Protein AF-A0A5B0NC67-F1 (afdb_monomer_lite)

Radius of gyration: 27.04 Å; chains: 1; bounding box: 73×39×76 Å

Sequence (331 aa):
MKSLAESMLELERTLHNLNEFMGTLSSFYEKYSNVSLWSTDYIGDHHLQDLKFFKYSLIHPEVRDLVQSELGGLFADCRTLIGLYKQSDYHHEYLFRQAVLASTAACNRSIDHIIKLARQSDFAILRDIWQAETDLMDDSLQALTSVTHRMPHSEPERPPPSVDDAGDRILIDLNQERILRLARSAIPLVKLTRLFLNKLSKMTKDGSAFKLNPELDSRTLDFLSKCPGLIATHVYEVAMSISALHKNNQRIDGSLMSASSLDTLSNELKFILLLLPSRLIPITPHSDHSTSPSHFSLWSCDLKALWSKAVSSFLEASSQAELGELFRNWE

Organism: NCBI:txid56615

Secondary structure (DSSP, 8-state):
-HHHHHHHHHHHHHHHHHHHHHHHHHHHHHHHTTS-TT-S--TTGGGGGGG-HHHHHHHHHHHHHIIIIIHHHHHHHHHHHHHHHHHT-HHHHHHHHHHHHHHHHHHHHHHHHHHHHHHS-HHHHHHHHHHHHHHHHHHHHHHHHHHHH--S--S--PPPPPHHHHHHHHHHHHHHHHHHHHHHHHHHHHHHHHHHHHHHHHHTSTT-SEEE-TT--HHHHHHHHHHHHHHHHHHHHHHHHHHHHHHHT----TTS--HHHHHHHHHHHHHHHHHGGGGEEES-S-STTTSSTHHHHHHHHHHHHHHHHHHHHHHHHHHHHHHHHHTTTT-

Foldseek 3Di:
DVVVVVVVVLVVVLVVLVVVLVVVVVVVCVLAVPPPPPDPPLDQCLVSFLNAVLLVVVLVVLVVCLVPPLVVQLVVLVVVLVVCVVVVPVVVNVVSVVSNVVSSVVSVVSSVVSVCSSPDGLLVLLLVLLVVLLVLLVVLLVLLVVLQPPDPDDDPDDPDDDPVVVVVVVVLVVQSVLLNLLSVLLNLLSVLLSVVSVVSSQQSDPPDQKHFASSDGSVVSVLSNVLSSLSSVLSSQLSVVSSVCSVVSNADDLVSDDPVRLVVNLVSLLVCLVVRLVGMDGPDPDDPDDPDSVVSNVVSVVSSVSSVVSSVSSVVSSVVSVVVVVVVVVD

pLDDT: mean 76.85, std 15.01, range [34.06, 97.69]

Structure (mmCIF, N/CA/C/O backbone):
data_AF-A0A5B0NC67-F1
#
_entry.id   AF-A0A5B0NC67-F1
#
loop_
_atom_site.group_PDB
_atom_site.id
_atom_site.type_symbol
_atom_site.label_atom_id
_atom_site.label_alt_id
_atom_site.label_comp_id
_atom_site.label_asym_id
_atom_site.label_entity_id
_atom_site.label_seq_id
_atom_site.pdbx_PDB_ins_code
_atom_site.Cartn_x
_atom_site.Cartn_y
_atom_site.Cartn_z
_atom_site.occupancy
_atom_site.B_iso_or_equiv
_atom_site.auth_seq_id
_atom_site.auth_comp_id
_atom_site.auth_asym_id
_atom_site.auth_atom_id
_atom_site.pdbx_PDB_model_num
ATOM 1 N N . MET A 1 1 ? -46.447 -9.376 -2.102 1.00 40.12 1 MET A N 1
ATOM 2 C CA . MET A 1 1 ? -46.474 -9.345 -0.618 1.00 40.12 1 MET A CA 1
ATOM 3 C C . MET A 1 1 ? -45.219 -9.935 0.023 1.00 40.12 1 MET A C 1
ATOM 5 O O . MET A 1 1 ? -44.588 -9.209 0.770 1.00 40.12 1 MET A O 1
ATOM 9 N N . LYS A 1 2 ? -44.792 -11.169 -0.297 1.00 44.09 2 LYS A N 1
ATOM 10 C CA . LYS A 1 2 ? -43.532 -11.750 0.229 1.00 44.09 2 LYS A CA 1
ATOM 11 C C . LYS A 1 2 ? -42.283 -10.891 -0.078 1.00 44.09 2 LYS A C 1
ATOM 13 O O . LYS A 1 2 ? -41.487 -10.634 0.808 1.00 44.09 2 LYS A O 1
ATOM 18 N N . SER A 1 3 ? -42.217 -10.348 -1.299 1.00 46.94 3 SER A N 1
ATOM 19 C CA . SER A 1 3 ? -41.166 -9.421 -1.769 1.00 46.94 3 SER A CA 1
ATOM 20 C C . SER A 1 3 ? -41.078 -8.113 -0.964 1.00 46.94 3 SER A C 1
ATOM 22 O O . SER A 1 3 ? -39.992 -7.675 -0.611 1.00 46.94 3 SER A O 1
ATOM 24 N N . LEU A 1 4 ? -42.226 -7.520 -0.611 1.00 48.66 4 LEU A N 1
ATOM 25 C CA . LEU A 1 4 ? -42.298 -6.271 0.159 1.00 48.66 4 LEU A CA 1
ATOM 26 C C . LEU A 1 4 ? -41.832 -6.482 1.607 1.00 48.66 4 LEU A C 1
ATOM 28 O O . LEU A 1 4 ? -41.132 -5.643 2.161 1.00 48.66 4 LEU A O 1
ATOM 32 N N . ALA A 1 5 ? -42.197 -7.620 2.204 1.00 56.81 5 ALA A N 1
ATOM 33 C CA . ALA A 1 5 ? -41.792 -7.973 3.560 1.00 56.81 5 ALA A CA 1
ATOM 34 C C . ALA A 1 5 ? -40.271 -8.177 3.675 1.00 56.81 5 ALA A C 1
ATOM 36 O O . ALA A 1 5 ? -39.678 -7.736 4.652 1.00 56.81 5 ALA A O 1
ATOM 37 N N . GLU A 1 6 ? -39.631 -8.774 2.665 1.00 59.03 6 GLU A N 1
ATOM 38 C CA . GLU A 1 6 ? -38.166 -8.896 2.600 1.00 59.03 6 GLU A CA 1
ATOM 39 C C . GLU A 1 6 ? -37.485 -7.528 2.482 1.00 59.03 6 GLU A C 1
ATOM 41 O O . GLU A 1 6 ? -36.529 -7.259 3.201 1.00 59.03 6 GLU A O 1
ATOM 46 N N . SER A 1 7 ? -37.996 -6.636 1.626 1.00 51.78 7 SER A N 1
ATOM 47 C CA . SER A 1 7 ? -37.458 -5.276 1.495 1.00 51.78 7 SER A CA 1
ATOM 48 C C . SER A 1 7 ? -37.635 -4.440 2.766 1.00 51.78 7 SER A C 1
ATOM 50 O O . SER A 1 7 ? -36.757 -3.650 3.100 1.00 51.78 7 SER A O 1
ATOM 52 N N . MET A 1 8 ? -38.742 -4.616 3.493 1.00 58.72 8 MET A N 1
ATOM 53 C CA . MET A 1 8 ? -38.971 -3.940 4.775 1.00 58.72 8 MET A CA 1
ATOM 54 C C . MET A 1 8 ? -38.082 -4.491 5.894 1.00 58.72 8 MET A C 1
ATOM 56 O O . MET A 1 8 ? -37.539 -3.699 6.657 1.00 58.72 8 MET A O 1
ATOM 60 N N . LEU A 1 9 ? -37.886 -5.812 5.960 1.00 69.12 9 LEU A N 1
ATOM 61 C CA . LEU A 1 9 ? -36.947 -6.441 6.896 1.00 69.12 9 LEU A CA 1
ATOM 62 C C . LEU A 1 9 ? -35.506 -5.991 6.640 1.00 69.12 9 LEU A C 1
ATOM 64 O O . LEU A 1 9 ? -34.758 -5.751 7.583 1.00 69.12 9 LEU A O 1
ATOM 68 N N . GLU A 1 10 ? -35.120 -5.841 5.373 1.00 61.59 10 GLU A N 1
ATOM 69 C CA . GLU A 1 10 ? -33.781 -5.368 5.020 1.00 61.59 10 GLU A CA 1
ATOM 70 C C . GLU A 1 10 ? -33.595 -3.886 5.367 1.00 61.59 10 GLU A C 1
ATOM 72 O O . GLU A 1 10 ? -32.552 -3.497 5.893 1.00 61.59 10 GLU A O 1
ATOM 77 N N . LEU A 1 11 ? -34.624 -3.060 5.148 1.00 59.88 11 LEU A N 1
ATOM 78 C CA . LEU A 1 11 ? -34.620 -1.661 5.575 1.00 59.88 11 LEU A CA 1
ATOM 79 C C . LEU A 1 11 ? -34.512 -1.552 7.103 1.00 59.88 11 LEU A C 1
ATOM 81 O O . LEU A 1 11 ? -33.727 -0.756 7.608 1.00 59.88 11 LEU A O 1
ATOM 85 N N . GLU A 1 12 ? -35.257 -2.375 7.841 1.00 68.12 12 GLU A N 1
ATOM 86 C CA . GLU A 1 12 ? -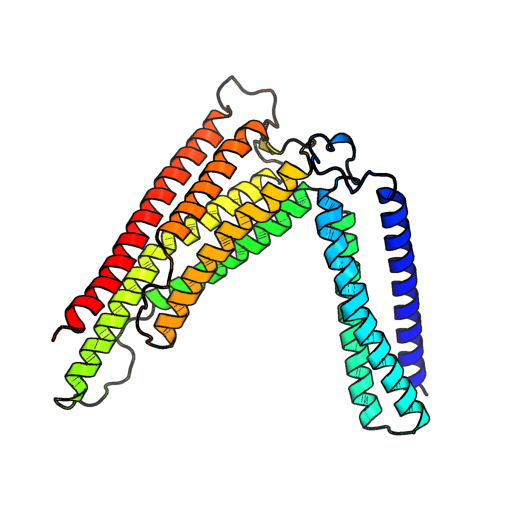35.218 -2.430 9.304 1.00 68.12 12 GLU A CA 1
ATOM 87 C C . GLU A 1 12 ? -33.842 -2.868 9.820 1.00 68.12 12 GLU A C 1
ATOM 89 O O . GLU A 1 12 ? -33.274 -2.219 10.699 1.00 68.12 12 GLU A O 1
ATOM 94 N N . ARG A 1 13 ? -33.252 -3.903 9.214 1.00 66.75 13 ARG A N 1
ATOM 95 C CA . ARG A 1 13 ? -31.887 -4.351 9.516 1.00 66.75 13 ARG A CA 1
ATOM 96 C C . ARG A 1 13 ? -30.855 -3.260 9.227 1.00 66.75 13 ARG A C 1
ATOM 98 O O . ARG A 1 13 ? -29.951 -3.038 10.027 1.00 66.75 13 ARG A O 1
ATOM 105 N N . THR A 1 14 ? -31.011 -2.549 8.116 1.00 58.09 14 THR A N 1
ATOM 106 C CA . THR A 1 14 ? -30.115 -1.452 7.734 1.00 58.09 14 THR A CA 1
ATOM 107 C C . THR A 1 14 ? -30.221 -0.280 8.713 1.00 58.09 14 THR A C 1
ATOM 109 O O . THR A 1 14 ? -29.203 0.260 9.139 1.00 58.09 14 THR A O 1
ATOM 112 N N . LEU A 1 15 ? -31.438 0.072 9.141 1.00 61.34 15 LEU A N 1
ATOM 113 C CA . LEU A 1 15 ? -31.678 1.084 10.176 1.00 61.34 15 LEU A CA 1
ATOM 114 C C . LEU A 1 15 ? -31.117 0.662 11.542 1.00 61.34 15 LEU A C 1
ATOM 116 O O . LEU A 1 15 ? -30.590 1.502 12.270 1.00 61.34 15 LEU A O 1
ATOM 120 N N . HIS A 1 16 ? -31.188 -0.626 11.880 1.00 70.19 16 HIS A N 1
ATOM 121 C CA . HIS A 1 16 ? -30.594 -1.162 13.102 1.00 70.19 16 HIS A CA 1
ATOM 122 C C . HIS A 1 16 ? -29.062 -1.047 13.091 1.00 70.19 16 HIS A C 1
ATOM 124 O O . HIS A 1 16 ? -28.489 -0.504 14.035 1.00 70.19 16 HIS A O 1
ATOM 130 N N . ASN A 1 17 ? -28.414 -1.460 11.997 1.00 64.12 17 ASN A N 1
ATOM 131 C CA . ASN A 1 17 ? -26.963 -1.337 11.819 1.00 64.12 17 ASN A CA 1
ATOM 132 C C . ASN A 1 17 ? -26.513 0.129 11.842 1.00 64.12 17 ASN A C 1
ATOM 134 O O . ASN A 1 17 ? -25.508 0.467 12.463 1.00 64.12 17 ASN A O 1
ATOM 138 N N . LEU A 1 18 ? -27.287 1.016 11.211 1.00 58.00 18 LEU A N 1
ATOM 139 C CA . LEU A 1 18 ? -27.083 2.461 11.267 1.00 58.00 18 LEU A CA 1
ATOM 140 C C . LEU A 1 18 ? -27.136 2.996 12.697 1.00 58.00 18 LEU A C 1
ATOM 142 O O . LEU A 1 18 ? -26.311 3.822 13.073 1.00 58.00 18 LEU A O 1
ATOM 146 N N . ASN A 1 19 ? -28.084 2.525 13.503 1.00 65.19 19 ASN A N 1
ATOM 147 C CA . ASN A 1 19 ? -28.212 2.937 14.895 1.00 65.19 19 ASN A CA 1
ATOM 148 C C . ASN A 1 19 ? -27.051 2.416 15.763 1.00 65.19 19 ASN A C 1
ATOM 150 O O . ASN A 1 19 ? -26.526 3.160 16.588 1.00 65.19 19 ASN A O 1
ATOM 154 N N . GLU A 1 20 ? -26.608 1.173 15.555 1.00 68.25 20 GLU A N 1
ATOM 155 C CA . GLU A 1 20 ? -25.422 0.616 16.224 1.00 68.25 20 GLU A CA 1
ATOM 156 C C . GLU 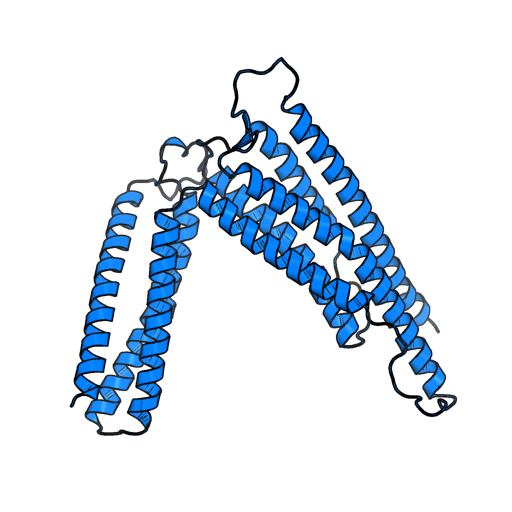A 1 20 ? -24.140 1.368 15.826 1.00 68.25 20 GLU A C 1
ATOM 158 O O . GLU A 1 20 ? -23.309 1.707 16.676 1.00 68.25 20 GLU A O 1
ATOM 163 N N . PHE A 1 21 ? -24.008 1.712 14.544 1.00 65.94 21 PHE A N 1
ATOM 164 C CA . PHE A 1 21 ? -22.917 2.537 14.037 1.00 65.94 21 PHE A CA 1
ATOM 165 C C . PHE A 1 21 ? -22.951 3.954 14.616 1.00 65.94 21 PHE A C 1
ATOM 167 O O . PHE A 1 21 ? -21.924 4.434 15.086 1.00 65.94 21 PHE A O 1
ATOM 174 N N . MET A 1 22 ? -24.115 4.608 14.660 1.00 62.47 22 MET A N 1
ATOM 175 C CA . MET A 1 22 ? -24.276 5.916 15.305 1.00 62.47 22 MET A CA 1
ATOM 176 C C . MET A 1 22 ? -23.921 5.850 16.792 1.00 62.47 22 MET A C 1
ATOM 178 O O . MET A 1 22 ? -23.260 6.753 17.291 1.00 62.47 22 MET A O 1
ATOM 182 N N . GLY A 1 23 ? -24.262 4.759 17.484 1.00 66.75 23 GLY A N 1
ATOM 183 C CA . GLY A 1 23 ? -23.799 4.503 18.850 1.00 66.75 23 GLY A CA 1
ATOM 184 C C . GLY A 1 23 ? -22.277 4.357 18.938 1.00 66.75 23 GLY A C 1
ATOM 185 O O . GLY A 1 23 ? -21.652 4.921 19.835 1.00 66.75 23 GLY A O 1
ATOM 186 N N . THR A 1 24 ? -21.660 3.673 17.973 1.00 64.88 24 THR A N 1
ATOM 187 C CA . THR A 1 24 ? -20.199 3.536 17.879 1.00 64.88 24 THR A CA 1
ATOM 188 C C . THR A 1 24 ? -19.533 4.887 17.619 1.00 64.88 24 THR A C 1
ATOM 190 O O . THR A 1 24 ? -18.581 5.232 18.317 1.00 64.88 24 THR A O 1
ATOM 193 N N . LEU A 1 25 ? -20.063 5.694 16.697 1.00 60.25 25 LEU A N 1
ATOM 194 C CA . LEU A 1 25 ? -19.603 7.056 16.437 1.00 60.25 25 LEU A CA 1
ATOM 195 C C . LEU A 1 25 ? -19.769 7.960 17.645 1.00 60.25 25 LEU A C 1
ATOM 197 O O . LEU A 1 25 ? -18.829 8.665 17.984 1.00 60.25 25 LEU A O 1
ATOM 201 N N . SER A 1 26 ? -20.921 7.940 18.309 1.00 63.06 26 SER A N 1
ATOM 202 C CA . SER A 1 26 ? -21.137 8.702 19.538 1.00 63.06 26 SER A CA 1
ATOM 203 C C . SER A 1 26 ? -20.146 8.281 20.614 1.00 63.06 26 SER A C 1
ATOM 205 O O . SER A 1 26 ? -19.487 9.144 21.179 1.00 63.06 26 SER A O 1
ATOM 207 N N . SER A 1 27 ? -19.942 6.976 20.821 1.00 64.12 27 SER A N 1
ATOM 208 C CA . SER A 1 27 ? -18.952 6.480 21.782 1.00 64.12 27 SER A CA 1
ATOM 209 C C . SER A 1 27 ? -17.529 6.904 21.418 1.00 64.12 27 SER A C 1
ATOM 211 O O . SER A 1 27 ? -16.744 7.240 22.297 1.00 64.12 27 SER A O 1
ATOM 213 N N . PHE A 1 28 ? -17.206 6.940 20.122 1.00 63.88 28 PHE A N 1
ATOM 214 C CA . PHE A 1 28 ? -15.940 7.437 19.610 1.00 63.88 28 PHE A CA 1
ATOM 215 C C . PHE A 1 28 ? -15.823 8.941 19.887 1.00 63.88 28 PHE A C 1
ATOM 217 O O . PHE A 1 28 ? -14.947 9.357 20.632 1.00 63.88 28 PHE A O 1
ATOM 224 N N . TYR A 1 29 ? -16.742 9.774 19.407 1.00 60.91 29 TYR A N 1
ATOM 225 C CA . TYR A 1 29 ? -16.705 11.214 19.659 1.00 60.91 29 TYR A CA 1
ATOM 226 C C . TYR A 1 29 ? -16.682 11.558 21.153 1.00 60.91 29 TYR A C 1
ATOM 228 O O . TYR A 1 29 ? -15.897 12.416 21.531 1.00 60.91 29 TYR A O 1
ATOM 236 N N . GLU A 1 30 ? -17.426 10.862 22.013 1.00 64.81 30 GLU A N 1
ATOM 237 C CA . GLU A 1 30 ? -17.367 11.041 23.473 1.00 64.81 30 GLU A CA 1
ATOM 238 C C . GLU A 1 30 ? -15.998 10.670 24.065 1.00 64.81 30 GLU A C 1
ATOM 240 O O . GLU A 1 30 ? -15.498 11.367 24.951 1.00 64.81 30 GLU A O 1
ATOM 245 N N . LYS A 1 31 ? -15.356 9.602 23.566 1.00 63.12 31 LYS A N 1
ATOM 246 C CA . LYS A 1 31 ? -13.999 9.212 23.990 1.00 63.12 31 LYS A CA 1
ATOM 247 C C . LYS A 1 31 ? -12.967 10.281 23.595 1.00 63.12 31 LYS A C 1
ATOM 249 O O . LYS A 1 31 ? -12.052 10.549 24.370 1.00 63.12 31 LYS A O 1
ATOM 254 N N . TYR A 1 32 ? -13.098 10.888 22.410 1.00 57.91 32 TYR A N 1
ATOM 255 C CA . TYR A 1 32 ? -12.063 11.746 21.808 1.00 57.91 32 TYR A CA 1
ATOM 256 C C . TYR A 1 32 ? -12.344 13.262 21.878 1.00 57.91 32 TYR A C 1
ATOM 258 O O . TYR A 1 32 ? -11.415 14.044 21.683 1.00 57.91 32 TYR A O 1
ATOM 266 N N . SER A 1 33 ? -13.558 13.719 22.209 1.00 56.25 33 SER A N 1
ATOM 267 C CA . SER A 1 33 ? -13.912 15.153 22.283 1.00 56.25 33 SER A CA 1
ATOM 268 C C . SER A 1 33 ? -13.193 15.918 23.399 1.00 56.25 33 SER A C 1
ATOM 270 O O . SER A 1 33 ? -13.113 17.143 23.348 1.00 56.25 33 SER A O 1
ATOM 272 N N . ASN A 1 34 ? -12.668 15.207 24.403 1.00 53.44 34 ASN A N 1
ATOM 273 C CA . ASN A 1 34 ? -11.929 15.782 25.533 1.00 53.44 34 ASN A CA 1
ATOM 274 C C . ASN A 1 34 ? -10.409 15.852 25.304 1.00 53.44 34 ASN A C 1
ATOM 276 O O . ASN A 1 34 ? -9.689 16.419 26.126 1.00 53.44 34 ASN A O 1
ATOM 280 N N . VAL A 1 35 ? -9.905 15.284 24.205 1.00 55.34 35 VAL A N 1
ATOM 281 C CA . VAL A 1 35 ? -8.497 15.399 23.814 1.00 55.34 35 VAL A CA 1
ATOM 282 C C . VAL A 1 35 ? -8.364 16.668 22.975 1.00 55.34 35 VAL A C 1
ATOM 284 O O . VAL A 1 35 ? -9.127 16.868 22.035 1.00 55.34 35 VAL A O 1
ATOM 287 N N . SER A 1 36 ? -7.425 17.556 23.316 1.00 54.25 36 SER A N 1
ATOM 288 C CA . SER A 1 36 ? -7.186 18.787 22.549 1.00 54.25 36 SER A CA 1
ATOM 289 C C . SER A 1 36 ? -6.709 18.449 21.129 1.00 54.25 36 SER A C 1
ATOM 291 O O . SER A 1 36 ? -5.514 18.332 20.866 1.00 54.25 36 SER A O 1
ATOM 293 N N . LEU A 1 37 ? -7.668 18.302 20.211 1.00 50.97 37 LEU A N 1
ATOM 294 C CA . LEU A 1 37 ? -7.509 17.994 18.781 1.00 50.97 37 LEU A CA 1
ATOM 295 C C . LEU A 1 37 ? -6.744 19.074 17.990 1.00 50.97 37 LEU A C 1
ATOM 297 O O . LEU A 1 37 ? -6.533 18.928 16.790 1.00 50.97 37 LEU A O 1
ATOM 301 N N . TRP A 1 38 ? -6.348 20.167 18.647 1.00 45.94 38 TRP A N 1
ATOM 302 C CA . TRP A 1 38 ? -5.745 21.350 18.031 1.00 45.94 38 TRP A CA 1
ATOM 303 C C . TRP A 1 38 ? -4.265 21.536 18.394 1.00 45.94 38 TRP A C 1
ATOM 305 O O . TRP A 1 38 ? -3.656 22.515 17.967 1.00 45.94 38 TRP A O 1
ATOM 315 N N . SER A 1 39 ? -3.669 20.628 19.178 1.00 49.28 39 SER A N 1
ATOM 316 C CA . SER A 1 39 ? -2.234 20.686 19.475 1.00 49.28 39 SER A CA 1
ATOM 317 C C . SER A 1 39 ? -1.433 20.087 18.322 1.00 49.28 39 SER A C 1
ATOM 319 O O . SER A 1 39 ? -1.488 18.891 18.067 1.00 49.28 39 SER A O 1
ATOM 321 N N . THR A 1 40 ? -0.661 20.912 17.624 1.00 44.41 40 THR A N 1
ATOM 322 C CA . THR A 1 40 ? 0.193 20.497 16.500 1.00 44.41 40 THR A CA 1
ATOM 323 C C . THR A 1 40 ? 1.438 19.705 16.927 1.00 44.41 40 THR A C 1
ATOM 325 O O . THR A 1 40 ? 2.104 19.100 16.084 1.00 44.41 40 THR A O 1
ATOM 328 N N . ASP A 1 41 ? 1.720 19.625 18.230 1.00 51.28 41 ASP A N 1
ATOM 329 C CA . ASP A 1 41 ? 2.746 18.754 18.803 1.00 51.28 41 ASP A CA 1
ATOM 330 C C . ASP A 1 41 ? 2.106 17.535 19.483 1.00 51.28 41 ASP A C 1
ATOM 332 O O . ASP A 1 41 ? 2.015 17.446 20.704 1.00 51.28 41 ASP A O 1
ATOM 336 N N . TYR A 1 42 ? 1.699 16.543 18.682 1.00 61.34 42 TYR A N 1
ATOM 337 C CA . TYR A 1 42 ? 1.299 15.201 19.149 1.00 61.34 42 TYR A CA 1
ATOM 338 C C . TYR A 1 42 ? 2.495 14.359 19.644 1.00 61.34 42 TYR A C 1
ATOM 340 O O . TYR A 1 42 ? 2.532 13.138 19.484 1.00 61.34 42 TYR A O 1
ATOM 348 N N . ILE A 1 43 ? 3.522 15.014 20.188 1.00 58.66 43 ILE A N 1
ATOM 349 C CA . ILE A 1 43 ? 4.664 14.358 20.819 1.00 58.66 43 ILE A CA 1
ATOM 350 C C . ILE A 1 43 ? 4.222 13.973 22.230 1.00 58.66 43 ILE A C 1
ATOM 352 O O . ILE A 1 43 ? 3.817 14.829 23.012 1.00 58.66 43 ILE A O 1
ATOM 356 N N . GLY A 1 44 ? 4.318 12.690 22.575 1.00 60.94 44 GLY A N 1
ATOM 357 C CA . GLY A 1 44 ? 4.064 12.241 23.947 1.00 60.94 44 GLY A CA 1
ATOM 358 C C . GLY A 1 44 ? 2.622 11.828 24.263 1.00 60.94 44 GLY A C 1
ATOM 359 O O . GLY A 1 44 ? 2.313 11.584 25.427 1.00 60.94 44 GLY A O 1
ATOM 360 N N . ASP A 1 45 ? 1.759 11.648 23.261 1.00 69.69 45 ASP A N 1
ATOM 361 C CA . ASP A 1 45 ? 0.403 11.106 23.451 1.00 69.69 45 ASP A CA 1
ATOM 362 C C . ASP A 1 45 ? 0.367 9.574 23.650 1.00 69.69 45 ASP A C 1
ATOM 364 O O . ASP A 1 45 ? -0.696 8.964 23.680 1.00 69.69 45 ASP A O 1
ATOM 368 N N . HIS A 1 46 ? 1.527 8.939 23.846 1.00 68.25 46 HIS A N 1
ATOM 369 C CA . HIS A 1 46 ? 1.657 7.496 24.068 1.00 68.25 46 HIS A CA 1
ATOM 370 C C . HIS A 1 46 ? 0.776 6.982 25.221 1.00 68.25 46 HIS A C 1
ATOM 372 O O . HIS A 1 46 ? 0.217 5.888 25.129 1.00 68.25 46 HIS A O 1
ATOM 378 N N . HIS A 1 47 ? 0.597 7.795 26.267 1.00 64.69 47 HIS A N 1
ATOM 379 C CA . HIS A 1 47 ? -0.234 7.498 27.436 1.00 64.69 47 HIS A CA 1
ATOM 380 C C . HIS A 1 47 ? -1.739 7.420 27.127 1.00 64.69 47 HIS A C 1
ATOM 382 O O . HIS A 1 47 ? -2.493 6.852 27.914 1.00 64.69 47 HIS A O 1
ATOM 388 N N . LEU A 1 48 ? -2.182 7.960 25.987 1.00 63.88 48 LEU A N 1
ATOM 389 C CA . LEU A 1 48 ? -3.588 7.965 25.588 1.00 63.88 48 LEU A CA 1
ATOM 390 C C . LEU A 1 48 ? -4.067 6.600 25.066 1.00 63.88 48 LEU A C 1
ATOM 392 O O . LEU A 1 48 ? -5.273 6.387 24.971 1.00 63.88 48 LEU A O 1
ATOM 396 N N . GLN A 1 49 ? -3.157 5.655 24.788 1.00 70.88 49 GLN A N 1
ATOM 397 C CA . GLN A 1 49 ? -3.462 4.300 24.304 1.00 70.88 49 GLN A CA 1
ATOM 398 C C . GLN A 1 49 ? -4.424 4.307 23.103 1.00 70.88 49 GLN A C 1
ATOM 400 O O . GLN A 1 49 ? -4.026 4.661 21.999 1.00 70.88 49 GLN A O 1
ATOM 405 N N . ASP A 1 50 ? -5.692 3.947 23.307 1.00 65.25 50 ASP A N 1
ATOM 406 C CA . ASP A 1 50 ? -6.713 4.012 22.265 1.00 65.25 50 ASP A CA 1
ATOM 407 C C . ASP A 1 50 ? -6.969 5.440 21.797 1.00 65.25 50 ASP A C 1
ATOM 409 O O . ASP A 1 50 ? -7.248 5.645 20.627 1.00 65.25 50 ASP A O 1
ATOM 413 N N . LEU A 1 51 ? -6.843 6.432 22.676 1.00 64.69 51 LEU A N 1
ATOM 414 C CA . LEU A 1 51 ? -7.128 7.838 22.400 1.00 64.69 51 LEU A CA 1
ATOM 415 C C . LEU A 1 51 ? -6.037 8.582 21.615 1.00 64.69 51 LEU A C 1
ATOM 417 O O . LEU A 1 51 ? -6.117 9.799 21.450 1.00 64.69 51 LEU A O 1
ATOM 421 N N . LYS A 1 52 ? -5.027 7.865 21.116 1.00 73.69 52 LYS A N 1
ATOM 422 C CA . LYS A 1 52 ? -3.977 8.431 20.268 1.00 73.69 52 LYS A CA 1
ATOM 423 C C . LYS A 1 52 ? -4.562 9.100 19.026 1.00 73.69 52 LYS A C 1
ATOM 425 O O . LYS A 1 52 ? -5.451 8.551 18.365 1.00 73.69 52 LYS A O 1
ATOM 430 N N . PHE A 1 53 ? -3.992 10.247 18.659 1.00 76.81 53 PHE A N 1
ATOM 431 C CA . PHE A 1 53 ? -4.356 10.957 17.431 1.00 76.81 53 PHE A CA 1
ATOM 432 C C . PHE A 1 53 ? -4.193 10.078 16.181 1.00 76.81 53 PHE A C 1
ATOM 434 O O . PHE A 1 53 ? -4.976 10.202 15.248 1.00 76.81 53 PHE A O 1
ATOM 441 N N . PHE A 1 54 ? -3.239 9.144 16.181 1.00 81.94 54 PHE A N 1
ATOM 442 C CA . PHE A 1 54 ? -3.019 8.188 15.094 1.00 81.94 54 PHE A CA 1
ATOM 443 C C . PHE A 1 54 ? -4.263 7.356 14.749 1.00 81.94 54 PHE A C 1
ATOM 445 O O . PHE A 1 54 ? -4.615 7.225 13.582 1.00 81.94 54 PHE A O 1
ATOM 452 N N . LYS A 1 55 ? -4.979 6.816 15.745 1.00 80.19 55 LYS A N 1
ATOM 453 C CA . LYS A 1 55 ? -6.222 6.076 15.470 1.00 80.19 55 LYS A CA 1
ATOM 454 C C . LYS A 1 55 ? -7.306 7.006 14.936 1.00 80.19 55 LYS A C 1
ATOM 456 O O . LYS A 1 55 ? -8.029 6.646 14.011 1.00 80.19 55 LYS A O 1
ATOM 461 N N . TYR A 1 56 ? -7.396 8.214 15.491 1.00 77.25 56 TYR A N 1
ATOM 462 C CA . TYR A 1 56 ? -8.354 9.213 15.033 1.00 77.25 56 TYR A CA 1
ATOM 463 C C . TYR A 1 56 ? -8.110 9.633 13.579 1.00 77.25 56 TYR A C 1
ATOM 465 O O . TYR A 1 56 ? -9.058 9.686 12.797 1.00 77.25 56 TYR A O 1
ATOM 473 N N . SER A 1 57 ? -6.855 9.887 13.198 1.00 79.19 57 SER A N 1
ATOM 474 C CA . SER A 1 57 ? -6.495 10.305 11.841 1.00 79.19 57 SER A CA 1
ATOM 475 C C . SER A 1 57 ? -6.798 9.237 10.790 1.00 79.19 57 SER A C 1
ATOM 477 O O . SER A 1 57 ? -7.041 9.597 9.640 1.00 79.19 57 SER A O 1
ATOM 479 N N . LEU A 1 58 ? -6.835 7.959 11.183 1.00 82.69 58 LEU A N 1
ATOM 480 C CA . LEU A 1 58 ? -7.239 6.843 10.328 1.00 82.69 58 LE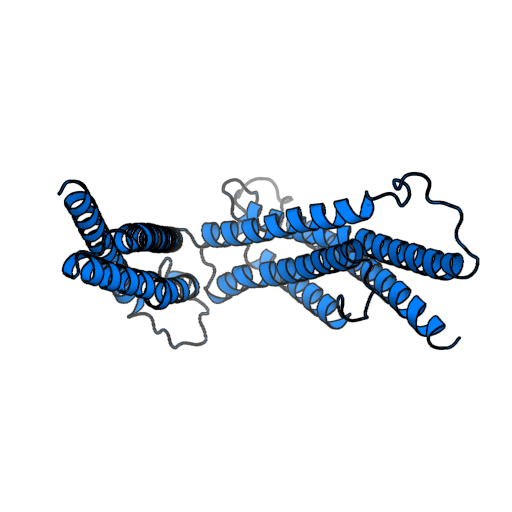U A CA 1
ATOM 481 C C . LEU A 1 58 ? -8.759 6.644 10.286 1.00 82.69 58 LEU A C 1
ATOM 483 O O . LEU A 1 58 ? -9.314 6.444 9.217 1.00 82.69 58 LEU A O 1
ATOM 487 N N . ILE A 1 59 ? -9.449 6.720 11.426 1.00 80.75 59 ILE A N 1
ATOM 488 C CA . ILE A 1 59 ? -10.890 6.420 11.509 1.00 80.75 59 ILE A CA 1
ATOM 489 C C . ILE A 1 59 ? -11.748 7.579 10.990 1.00 80.75 59 ILE A C 1
ATOM 491 O O . ILE A 1 59 ? -12.769 7.357 10.345 1.00 80.75 59 ILE A O 1
ATOM 495 N N . HIS A 1 60 ? -11.363 8.828 11.259 1.00 78.88 60 HIS A N 1
ATOM 496 C CA . HIS A 1 60 ? -12.184 9.988 10.912 1.00 78.88 60 HIS A CA 1
ATOM 497 C C . HIS A 1 60 ? -12.462 10.121 9.397 1.00 78.88 60 HIS A C 1
ATOM 499 O O . HIS A 1 60 ? -13.610 10.392 9.033 1.00 78.88 60 HIS A O 1
ATOM 505 N N . PRO A 1 61 ? -11.479 9.939 8.489 1.00 81.62 61 PRO A N 1
ATOM 506 C CA . PRO A 1 61 ? -11.743 9.923 7.051 1.00 81.62 61 PRO A CA 1
ATOM 507 C C . PRO A 1 61 ? -12.715 8.817 6.620 1.00 81.62 61 PRO A C 1
ATOM 509 O O . PRO A 1 61 ? -13.621 9.118 5.849 1.00 81.62 61 PRO A O 1
ATOM 512 N N . GLU A 1 62 ? -12.575 7.600 7.157 1.00 84.25 62 GLU A N 1
ATOM 513 C CA . GLU A 1 62 ? -13.445 6.447 6.855 1.00 84.25 62 GLU A CA 1
ATOM 514 C C . GLU A 1 62 ? -14.891 6.706 7.288 1.00 84.25 62 GLU A C 1
ATOM 516 O O . GLU A 1 62 ? -15.843 6.490 6.542 1.00 84.25 62 GLU A O 1
ATOM 521 N N . VAL A 1 63 ? -15.065 7.262 8.489 1.00 79.25 63 VAL A N 1
ATOM 522 C CA . VAL A 1 63 ? -16.374 7.680 9.003 1.00 79.25 63 VAL A CA 1
ATOM 523 C C . VAL A 1 63 ? -17.004 8.738 8.105 1.00 79.25 63 VAL A C 1
ATOM 525 O O . VAL A 1 63 ? -18.197 8.672 7.802 1.00 79.25 63 VAL A O 1
ATOM 528 N N . ARG A 1 64 ? -16.216 9.732 7.687 1.00 81.19 64 ARG A N 1
ATOM 529 C CA . ARG A 1 64 ? -16.699 10.789 6.800 1.00 81.19 64 ARG A CA 1
ATOM 530 C C . ARG A 1 64 ? -17.140 10.213 5.455 1.00 81.19 64 ARG A C 1
ATOM 532 O O . ARG A 1 64 ? -18.190 10.630 4.972 1.00 81.19 64 ARG A O 1
ATOM 539 N N . ASP A 1 65 ? -16.374 9.292 4.875 1.00 84.69 65 ASP A N 1
ATOM 540 C CA . ASP A 1 65 ? -16.706 8.673 3.589 1.00 84.69 65 ASP A CA 1
ATOM 541 C C . ASP A 1 65 ? -17.981 7.822 3.677 1.00 84.69 65 ASP A C 1
ATOM 543 O O . ASP A 1 65 ? -18.908 8.026 2.894 1.00 84.69 65 ASP A O 1
ATOM 547 N N . LEU A 1 66 ? -18.112 6.991 4.715 1.00 83.25 66 LEU A N 1
ATOM 548 C CA . LEU A 1 66 ? -19.338 6.237 4.996 1.00 83.25 66 LEU A CA 1
ATOM 549 C C . LEU A 1 66 ? -20.567 7.160 5.099 1.00 83.25 66 LEU A C 1
ATOM 551 O O . LEU A 1 66 ? -21.601 6.897 4.482 1.00 83.25 66 LEU A O 1
ATOM 555 N N . VAL A 1 67 ? -20.464 8.263 5.849 1.00 78.19 67 VAL A N 1
ATOM 556 C CA . VAL A 1 67 ? -21.585 9.201 6.042 1.00 78.19 67 VAL A CA 1
ATOM 557 C C . VAL A 1 67 ? -21.931 9.962 4.763 1.00 78.19 67 VAL A C 1
ATOM 559 O O . VAL A 1 67 ? -23.112 10.126 4.451 1.00 78.19 67 VAL A O 1
ATOM 562 N N . GLN A 1 68 ? -20.930 10.461 4.038 1.00 80.06 68 GLN A N 1
ATOM 563 C CA . GLN A 1 68 ? -21.152 11.341 2.888 1.00 80.06 68 GLN A CA 1
ATOM 564 C C . GLN A 1 68 ? -21.463 10.575 1.603 1.00 80.06 68 GLN A C 1
ATOM 566 O O . GLN A 1 68 ? -22.313 11.015 0.829 1.00 80.06 68 GLN A O 1
ATOM 571 N N . SER A 1 69 ? -20.781 9.457 1.376 1.00 85.25 69 SER A N 1
ATOM 572 C CA . SER A 1 69 ? -20.851 8.691 0.135 1.00 85.25 69 SER A CA 1
ATOM 573 C C . SER A 1 69 ? -21.869 7.560 0.256 1.00 85.25 69 SER A C 1
ATOM 575 O O . SER A 1 69 ? -22.925 7.587 -0.380 1.00 85.25 69 SER A O 1
ATOM 577 N N . GLU A 1 70 ? -21.605 6.588 1.126 1.00 82.50 70 GLU A N 1
ATOM 578 C CA . GLU A 1 70 ? -22.328 5.315 1.101 1.00 82.50 70 GLU A CA 1
ATOM 579 C C . GLU A 1 70 ? -23.738 5.422 1.683 1.00 82.50 70 GLU A C 1
ATOM 581 O O . GLU A 1 70 ? -24.704 4.979 1.059 1.00 82.50 70 GLU A O 1
ATOM 586 N N . LEU A 1 71 ? -23.884 6.067 2.845 1.00 80.88 71 LEU A N 1
ATOM 587 C CA . LEU A 1 71 ? -25.199 6.308 3.439 1.00 80.88 71 LEU A CA 1
ATOM 588 C C . LEU A 1 71 ? -26.035 7.258 2.583 1.00 80.88 71 LEU A C 1
ATOM 590 O O . LEU A 1 71 ? -27.239 7.048 2.425 1.00 80.88 71 LEU A O 1
ATOM 594 N N . GLY A 1 72 ? -25.400 8.268 1.983 1.00 82.06 72 GLY A N 1
ATOM 595 C CA . GLY A 1 72 ? -26.046 9.155 1.019 1.00 82.06 72 GLY A CA 1
ATOM 596 C C . GLY A 1 72 ? -26.631 8.385 -0.169 1.00 82.06 72 GLY A C 1
ATOM 597 O O . GLY A 1 72 ? -27.810 8.561 -0.492 1.00 82.06 72 GLY A O 1
ATOM 598 N N . GLY A 1 73 ? -25.835 7.494 -0.770 1.00 84.06 73 GLY A N 1
ATOM 599 C CA . GLY A 1 73 ? -26.260 6.618 -1.866 1.00 84.06 73 GLY A CA 1
ATOM 600 C C . GLY A 1 73 ? -27.399 5.684 -1.461 1.00 84.06 73 GLY A C 1
ATOM 601 O O . GLY A 1 73 ? -28.450 5.668 -2.102 1.00 84.06 73 GLY A O 1
ATOM 602 N N . LEU A 1 74 ? -27.254 5.001 -0.326 1.00 83.25 74 LEU A N 1
ATOM 603 C CA . LEU A 1 74 ? -28.281 4.113 0.212 1.00 83.25 74 LEU A CA 1
ATOM 604 C C . LEU A 1 74 ? -29.622 4.832 0.431 1.00 83.25 74 LEU A C 1
ATOM 606 O O . LEU A 1 74 ? -30.677 4.308 0.059 1.00 83.25 74 LEU A O 1
ATOM 610 N N . PHE A 1 75 ? -29.613 6.033 1.019 1.00 82.56 75 PHE A N 1
ATOM 611 C CA . PHE A 1 75 ? -30.844 6.799 1.231 1.00 82.56 75 PHE A CA 1
ATOM 612 C C . PHE A 1 75 ? -31.478 7.250 -0.089 1.00 82.56 75 PHE A C 1
ATOM 614 O O . PHE A 1 75 ? -32.710 7.254 -0.200 1.00 82.56 75 PHE A O 1
ATOM 621 N N . ALA A 1 76 ? -30.671 7.604 -1.093 1.00 85.81 76 ALA A N 1
ATOM 622 C CA . ALA A 1 76 ? -31.158 7.946 -2.427 1.00 85.81 76 ALA A CA 1
ATOM 623 C C . ALA A 1 76 ? -31.817 6.740 -3.121 1.00 85.81 76 ALA A C 1
ATOM 625 O O . ALA A 1 76 ? -32.928 6.867 -3.656 1.00 85.81 76 ALA A O 1
ATOM 626 N N . ASP A 1 77 ? -31.197 5.563 -3.034 1.00 83.69 77 ASP A N 1
ATOM 627 C CA . ASP A 1 77 ? -31.732 4.316 -3.586 1.00 83.69 77 ASP A CA 1
ATOM 628 C C . ASP A 1 77 ? -33.038 3.917 -2.890 1.00 83.69 77 ASP A C 1
ATOM 630 O O . ASP A 1 77 ? -34.047 3.649 -3.549 1.00 83.69 77 ASP A O 1
ATOM 634 N N . CYS A 1 78 ? -33.068 3.972 -1.553 1.00 80.31 78 CYS A N 1
ATOM 635 C CA . CYS A 1 78 ? -34.267 3.681 -0.766 1.00 80.31 78 CYS A CA 1
ATOM 636 C C . CYS A 1 78 ? -35.415 4.641 -1.102 1.00 80.31 78 CYS A C 1
ATOM 638 O O . CYS A 1 78 ? -36.556 4.210 -1.291 1.00 80.31 78 CYS A O 1
ATOM 640 N N . ARG A 1 79 ? -35.132 5.947 -1.210 1.00 82.00 79 ARG A N 1
ATOM 641 C CA . ARG A 1 79 ? -36.134 6.957 -1.584 1.00 82.00 79 ARG A CA 1
ATOM 642 C C . ARG A 1 79 ? -36.736 6.659 -2.954 1.00 82.00 79 ARG A C 1
ATOM 644 O O . ARG A 1 79 ? -37.951 6.786 -3.122 1.00 82.00 79 ARG A O 1
ATOM 651 N N . THR A 1 80 ? -35.898 6.268 -3.909 1.00 83.75 80 THR A N 1
ATOM 652 C CA . THR A 1 80 ? -36.333 5.957 -5.273 1.00 83.75 80 THR A CA 1
ATOM 653 C C . THR A 1 80 ? -37.176 4.689 -5.304 1.00 83.75 80 THR A C 1
ATOM 655 O O . THR A 1 80 ? -38.278 4.706 -5.852 1.00 83.75 80 THR A O 1
ATOM 658 N N . LEU A 1 81 ? -36.737 3.631 -4.616 1.00 80.25 81 LEU A N 1
ATOM 659 C CA . LEU A 1 81 ? -37.489 2.384 -4.491 1.00 80.25 81 LEU A CA 1
ATOM 660 C C . LEU A 1 81 ? -38.880 2.616 -3.874 1.00 80.25 81 LEU A C 1
ATOM 662 O O . LEU A 1 81 ? -39.884 2.174 -4.432 1.00 80.25 81 LEU A O 1
ATOM 666 N N . ILE A 1 82 ? -38.967 3.369 -2.770 1.00 79.06 82 ILE A N 1
ATOM 667 C CA . ILE A 1 82 ? -40.249 3.726 -2.134 1.00 79.06 82 ILE A CA 1
ATOM 668 C C . ILE A 1 82 ? -41.149 4.509 -3.105 1.00 79.06 82 ILE A C 1
ATOM 670 O O . ILE A 1 82 ? -42.367 4.316 -3.114 1.00 79.06 82 ILE A O 1
ATOM 674 N N . GLY A 1 83 ? -40.570 5.395 -3.920 1.00 80.19 83 GLY A N 1
ATOM 675 C CA . GLY A 1 83 ? -41.291 6.136 -4.956 1.00 80.19 83 GLY A CA 1
ATOM 676 C C . GLY A 1 83 ? -41.898 5.225 -6.025 1.00 80.19 83 GLY A C 1
ATOM 677 O O . GLY A 1 83 ? -43.082 5.359 -6.336 1.00 80.19 83 GLY A O 1
ATOM 678 N N . LEU A 1 84 ? -41.122 4.265 -6.528 1.00 78.44 84 LEU A N 1
ATOM 679 C CA . LEU A 1 84 ? -41.559 3.312 -7.554 1.00 78.44 84 LEU A CA 1
ATOM 680 C C . LEU A 1 84 ? -42.664 2.380 -7.047 1.00 78.44 84 LEU A C 1
ATOM 682 O O . LEU A 1 84 ? -43.659 2.165 -7.742 1.00 78.44 84 LEU A O 1
ATOM 686 N N . TYR A 1 85 ? -42.564 1.927 -5.795 1.00 70.88 85 TYR A N 1
ATOM 687 C CA . TYR A 1 85 ? -43.626 1.153 -5.146 1.00 70.88 85 TYR A CA 1
ATOM 688 C C . TYR A 1 85 ? -44.957 1.914 -5.090 1.00 70.88 85 TYR A C 1
ATOM 690 O O . TYR A 1 85 ? -46.015 1.323 -5.306 1.00 70.88 85 TYR A O 1
ATOM 698 N N . LYS A 1 86 ? -44.927 3.230 -4.839 1.00 76.88 86 LYS A N 1
ATOM 699 C CA . LYS A 1 86 ? -46.143 4.063 -4.840 1.00 76.88 86 LYS A CA 1
ATOM 700 C C . LYS A 1 86 ? -46.766 4.202 -6.230 1.00 76.88 86 LYS A C 1
ATOM 702 O O . LYS A 1 86 ? -47.966 4.437 -6.326 1.00 76.88 86 LYS A O 1
ATOM 707 N N . GLN A 1 87 ? -45.968 4.073 -7.287 1.00 79.06 87 GLN A N 1
ATOM 708 C CA . GLN A 1 87 ? -46.399 4.239 -8.678 1.00 79.06 87 GLN A CA 1
ATOM 709 C C . GLN A 1 87 ? -46.763 2.912 -9.364 1.00 79.06 87 GLN A C 1
ATOM 711 O O . GLN A 1 87 ? -47.252 2.933 -10.488 1.00 79.06 87 GLN A O 1
ATOM 716 N N . SER A 1 88 ? -46.602 1.769 -8.681 1.00 76.00 88 SER A N 1
ATOM 717 C CA . SER A 1 88 ? -46.836 0.419 -9.229 1.00 76.00 88 SER A CA 1
ATOM 718 C C . SER A 1 88 ? -45.980 0.091 -10.468 1.00 76.00 88 SER A C 1
ATOM 720 O O . SER A 1 88 ? -46.411 -0.664 -11.339 1.00 76.00 88 SER A O 1
ATOM 722 N N . ASP A 1 89 ? -44.768 0.651 -10.557 1.00 71.31 89 ASP A N 1
ATOM 723 C CA . ASP A 1 89 ? -43.818 0.373 -11.644 1.00 71.31 89 ASP A CA 1
ATOM 724 C C . ASP A 1 89 ? -42.898 -0.810 -11.290 1.00 71.31 89 ASP A C 1
ATOM 726 O O . ASP A 1 89 ? -41.824 -0.658 -10.703 1.00 71.31 89 ASP A O 1
ATOM 730 N N . TYR A 1 90 ? -43.344 -2.013 -11.655 1.00 68.00 90 TYR A N 1
ATOM 731 C CA . TYR A 1 90 ? -42.710 -3.279 -11.275 1.00 68.00 90 TYR A CA 1
ATOM 732 C C . TYR A 1 90 ? -41.395 -3.596 -12.010 1.00 68.00 90 TYR A C 1
ATOM 734 O O . TYR A 1 90 ? -40.627 -4.436 -11.539 1.00 68.00 90 TYR A O 1
ATOM 742 N N . HIS A 1 91 ? -41.113 -2.976 -13.164 1.00 69.38 91 HIS A N 1
ATOM 743 C CA . HIS A 1 91 ? -39.874 -3.255 -13.907 1.00 69.38 91 HIS A CA 1
ATOM 744 C C . HIS A 1 91 ? -38.689 -2.486 -13.312 1.00 69.38 91 HIS A C 1
ATOM 746 O O . HIS A 1 91 ? -37.620 -3.058 -13.091 1.00 69.38 91 HIS A O 1
ATOM 752 N N . HIS A 1 92 ? -38.899 -1.212 -12.973 1.00 67.81 92 HIS A N 1
ATOM 753 C CA . HIS A 1 92 ? -37.880 -0.387 -12.323 1.00 67.81 92 HIS A CA 1
ATOM 754 C C . HIS A 1 92 ? -37.681 -0.765 -10.844 1.00 67.81 92 HIS A C 1
ATOM 756 O O . HIS A 1 92 ? -36.583 -0.592 -10.315 1.00 67.81 92 HIS A O 1
ATOM 762 N N . GLU A 1 93 ? -38.689 -1.356 -10.190 1.00 71.81 93 GLU A N 1
ATOM 763 C CA . GLU A 1 93 ? -38.586 -1.888 -8.822 1.00 71.81 93 GLU A CA 1
ATOM 764 C C . GLU A 1 93 ? -37.423 -2.886 -8.664 1.00 71.81 93 GLU A C 1
ATOM 766 O O . GLU A 1 93 ? -36.650 -2.792 -7.709 1.00 71.81 93 GLU A O 1
ATOM 771 N N . TYR A 1 94 ? -37.262 -3.824 -9.606 1.00 74.56 94 TYR A N 1
ATOM 772 C CA . TYR A 1 94 ? -36.231 -4.866 -9.522 1.00 74.56 94 TYR A CA 1
ATOM 773 C C . TYR A 1 94 ? -34.806 -4.295 -9.559 1.00 74.56 94 TYR A C 1
ATOM 775 O O . TYR A 1 94 ? -33.956 -4.696 -8.761 1.00 74.56 94 TYR A O 1
ATOM 783 N N . LEU A 1 95 ? -34.550 -3.339 -10.456 1.00 74.56 95 LEU A N 1
ATOM 784 C CA . LEU A 1 95 ? -33.237 -2.702 -10.597 1.00 74.56 95 LEU A CA 1
ATOM 785 C C . LEU A 1 95 ? -32.878 -1.892 -9.349 1.00 74.56 95 LEU A C 1
ATOM 787 O O . LEU A 1 95 ? -31.781 -2.037 -8.811 1.00 74.56 95 LEU A O 1
ATOM 791 N N . PHE A 1 96 ? -33.820 -1.103 -8.829 1.00 73.38 96 PHE A N 1
ATOM 792 C CA . PHE A 1 96 ? -33.584 -0.330 -7.609 1.00 73.38 96 PHE A CA 1
ATOM 793 C C . PHE A 1 96 ? -33.492 -1.207 -6.361 1.00 73.38 96 PHE A C 1
ATOM 795 O O . PHE A 1 96 ? -32.764 -0.867 -5.432 1.00 73.38 96 PHE A O 1
ATOM 802 N N . ARG A 1 97 ? -34.136 -2.379 -6.341 1.00 76.62 97 ARG A N 1
ATOM 803 C CA . ARG A 1 97 ? -33.912 -3.374 -5.285 1.00 76.62 97 ARG A CA 1
ATOM 804 C C . ARG A 1 97 ? -32.469 -3.884 -5.292 1.00 76.62 97 ARG A C 1
ATOM 806 O O . ARG A 1 97 ? -31.877 -4.007 -4.223 1.00 76.62 97 ARG A O 1
ATOM 813 N N . GLN A 1 98 ? -31.897 -4.170 -6.463 1.00 81.19 98 GLN A N 1
ATOM 814 C CA . GLN A 1 98 ? -30.484 -4.553 -6.558 1.00 81.19 98 GLN A CA 1
ATOM 815 C C . GLN A 1 98 ? -29.549 -3.415 -6.137 1.00 81.19 98 GLN A C 1
ATOM 817 O O . GLN A 1 98 ? -28.574 -3.679 -5.438 1.00 81.19 98 GLN A O 1
ATOM 822 N N . ALA A 1 99 ? -29.867 -2.171 -6.508 1.00 81.25 99 ALA A N 1
ATOM 823 C CA . ALA A 1 99 ? -29.107 -0.997 -6.080 1.00 81.25 99 ALA A CA 1
ATOM 824 C C . ALA A 1 99 ? -29.101 -0.856 -4.549 1.00 81.25 99 ALA A C 1
ATOM 826 O O . ALA A 1 99 ? -28.030 -0.805 -3.953 1.00 81.25 99 ALA A O 1
ATOM 827 N N . VAL A 1 100 ? -30.272 -0.943 -3.900 1.00 81.12 100 VAL A N 1
ATOM 828 C CA . VAL A 1 100 ? -30.374 -0.931 -2.429 1.00 81.12 100 VAL A CA 1
ATOM 829 C C . VAL A 1 100 ? -29.533 -2.047 -1.805 1.00 81.12 100 VAL A C 1
ATOM 831 O O . VAL A 1 100 ? -28.786 -1.784 -0.870 1.00 81.12 100 VAL A O 1
ATOM 834 N N . LEU A 1 101 ? -29.585 -3.276 -2.334 1.00 81.56 101 LEU A N 1
ATOM 835 C CA . LEU A 1 101 ? -28.769 -4.385 -1.818 1.00 81.56 101 LEU A CA 1
ATOM 836 C C . LEU A 1 101 ? -27.261 -4.122 -1.958 1.00 81.56 101 LEU A C 1
ATOM 838 O O . LEU A 1 101 ? -26.496 -4.424 -1.040 1.00 81.56 101 LEU A O 1
ATOM 842 N N . ALA A 1 102 ? -26.827 -3.566 -3.090 1.00 84.06 102 ALA A N 1
ATOM 843 C CA . ALA A 1 102 ? -25.427 -3.230 -3.325 1.00 84.06 102 ALA A CA 1
ATOM 844 C C . ALA A 1 102 ? -24.947 -2.113 -2.383 1.00 84.06 102 ALA A C 1
ATOM 846 O O . ALA A 1 102 ? -23.884 -2.254 -1.773 1.00 84.06 102 ALA A O 1
ATOM 847 N N . SER A 1 103 ? -25.752 -1.061 -2.216 1.00 81.88 103 SER A N 1
ATOM 848 C CA . SER A 1 103 ? -25.487 0.061 -1.310 1.00 81.88 103 SER A CA 1
ATOM 849 C C . SER A 1 103 ? -25.458 -0.392 0.153 1.00 81.88 103 SER A C 1
ATOM 851 O O . SER A 1 103 ? -24.510 -0.080 0.868 1.00 81.88 103 SER A O 1
ATOM 853 N N . THR A 1 104 ? -26.399 -1.239 0.588 1.00 80.62 104 THR A N 1
ATOM 854 C CA . THR A 1 104 ? -26.381 -1.845 1.933 1.00 80.62 104 THR A CA 1
ATOM 855 C C . THR A 1 104 ? -25.124 -2.685 2.159 1.00 80.62 104 THR A C 1
ATOM 857 O O . THR A 1 104 ? -24.496 -2.603 3.217 1.00 80.62 104 THR A O 1
ATOM 860 N N . ALA A 1 105 ? -24.724 -3.494 1.175 1.00 83.00 105 ALA A N 1
ATOM 861 C CA . ALA A 1 105 ? -23.503 -4.286 1.277 1.00 83.00 105 ALA A CA 1
ATOM 862 C C . ALA A 1 105 ? -22.244 -3.406 1.359 1.00 83.00 105 ALA A C 1
ATOM 864 O O . ALA A 1 105 ? -21.304 -3.783 2.056 1.00 83.00 105 ALA A O 1
ATOM 865 N N . ALA A 1 106 ? -22.215 -2.258 0.674 1.00 84.88 106 ALA A N 1
ATOM 866 C CA . ALA A 1 106 ? -21.134 -1.280 0.796 1.00 84.88 106 ALA A CA 1
ATOM 867 C C . ALA A 1 106 ? -21.076 -0.685 2.210 1.00 84.88 106 ALA A C 1
ATOM 869 O O . ALA A 1 106 ? -20.065 -0.873 2.883 1.00 84.88 106 ALA A O 1
ATOM 870 N N . CYS A 1 107 ? -22.192 -0.140 2.713 1.00 81.31 107 CYS A N 1
ATOM 871 C CA . CYS A 1 107 ? -22.265 0.420 4.066 1.00 81.31 107 CYS A CA 1
ATOM 872 C C . CYS A 1 107 ? -21.824 -0.580 5.141 1.00 81.31 107 CYS A C 1
ATOM 874 O O . CYS A 1 107 ? -21.046 -0.240 6.028 1.00 81.31 107 CYS A O 1
ATOM 876 N N . ASN A 1 108 ? -22.294 -1.830 5.063 1.00 81.56 108 ASN A N 1
ATOM 877 C CA . ASN A 1 108 ? -21.917 -2.859 6.033 1.00 81.56 108 ASN A CA 1
ATOM 878 C C . ASN A 1 108 ? -20.410 -3.155 5.998 1.00 81.56 108 ASN A C 1
ATOM 880 O O . ASN A 1 108 ? -19.797 -3.267 7.056 1.00 81.56 108 ASN A O 1
ATOM 884 N N . ARG A 1 109 ? -19.794 -3.227 4.808 1.00 86.19 109 ARG A N 1
ATOM 885 C CA . ARG A 1 109 ? -18.338 -3.426 4.690 1.00 86.19 109 ARG A CA 1
ATOM 886 C C . ARG A 1 109 ? -17.556 -2.285 5.336 1.00 86.19 109 ARG A C 1
ATOM 888 O O . ARG A 1 109 ? -16.568 -2.552 6.016 1.00 86.19 109 ARG A O 1
ATOM 895 N N . SER A 1 110 ? -17.997 -1.047 5.153 1.00 84.00 110 SER A N 1
ATOM 896 C CA . SER A 1 110 ? -17.321 0.127 5.712 1.00 84.00 110 SER A CA 1
ATOM 897 C C . SER A 1 110 ? -17.515 0.240 7.222 1.00 84.00 110 SER A C 1
ATOM 899 O O . SER A 1 110 ? -16.559 0.521 7.943 1.00 84.00 110 SER A O 1
ATOM 901 N N . ILE A 1 111 ? -18.703 -0.091 7.738 1.00 79.00 111 ILE A N 1
ATOM 902 C CA . ILE A 1 111 ? -18.943 -0.210 9.186 1.00 79.00 111 ILE A CA 1
ATOM 903 C C . ILE A 1 111 ? -18.029 -1.282 9.794 1.00 79.00 111 ILE A C 1
ATOM 905 O O . ILE A 1 111 ? -17.332 -1.008 10.775 1.00 79.00 111 ILE A O 1
ATOM 909 N N . ASP A 1 112 ? -17.975 -2.476 9.199 1.00 83.88 112 ASP A N 1
ATOM 910 C CA . ASP A 1 112 ? -17.105 -3.563 9.661 1.00 83.88 112 ASP A CA 1
ATOM 911 C C . ASP A 1 112 ? -15.625 -3.151 9.628 1.00 83.88 112 ASP A C 1
ATOM 913 O O . ASP A 1 112 ? -14.868 -3.457 10.556 1.00 83.88 112 ASP A O 1
ATOM 917 N N . HIS A 1 113 ? -15.211 -2.416 8.590 1.00 85.50 113 HIS A N 1
ATOM 918 C CA . HIS A 1 113 ? -13.861 -1.874 8.469 1.00 85.50 113 HIS A CA 1
ATOM 919 C C . HIS A 1 113 ? -13.536 -0.884 9.597 1.00 85.50 113 HIS A C 1
ATOM 921 O O . HIS A 1 113 ? -12.525 -1.050 10.284 1.00 85.50 113 HIS A O 1
ATOM 927 N N . ILE A 1 114 ? -14.418 0.085 9.857 1.00 81.31 114 ILE A N 1
ATOM 928 C CA . ILE A 1 114 ? -14.261 1.071 10.937 1.00 81.31 114 ILE A CA 1
ATOM 929 C C . ILE A 1 114 ? -14.200 0.379 12.305 1.00 81.31 114 ILE A C 1
ATOM 931 O O . ILE A 1 114 ? -13.323 0.686 13.118 1.00 81.31 114 ILE A O 1
ATOM 935 N N . ILE A 1 115 ? -15.080 -0.595 12.563 1.00 79.62 115 ILE A N 1
ATOM 936 C CA . ILE A 1 115 ? -15.080 -1.377 13.810 1.00 79.62 115 ILE A CA 1
ATOM 937 C C . ILE A 1 115 ? -13.765 -2.149 13.963 1.00 79.62 115 ILE A C 1
ATOM 939 O O . ILE A 1 115 ? -13.188 -2.179 15.057 1.00 79.62 115 ILE A O 1
ATOM 943 N N . LYS A 1 116 ? -13.274 -2.768 12.881 1.00 84.94 116 LYS A N 1
ATOM 944 C CA . LYS A 1 116 ? -11.987 -3.472 12.870 1.00 84.94 116 LYS A CA 1
ATOM 945 C C . LYS A 1 116 ? -10.851 -2.513 13.231 1.00 84.94 116 LYS A C 1
ATOM 947 O O . LYS A 1 116 ? -10.106 -2.816 14.161 1.00 84.94 116 LYS A O 1
ATOM 952 N N . LEU A 1 117 ? -10.755 -1.358 12.567 1.00 82.00 117 LEU A N 1
ATOM 953 C CA . LEU A 1 117 ? -9.729 -0.343 12.838 1.00 82.00 117 LEU A CA 1
ATOM 954 C C . LEU A 1 117 ? -9.775 0.150 14.290 1.00 82.00 117 LEU A C 1
ATOM 956 O O . LEU A 1 117 ? -8.743 0.201 14.958 1.00 82.00 117 LEU A O 1
ATOM 960 N N . ALA A 1 118 ? -10.968 0.445 14.811 1.00 78.25 118 ALA A N 1
ATOM 961 C CA . ALA A 1 118 ? -11.143 0.921 16.183 1.00 78.25 118 ALA A CA 1
ATOM 962 C C . ALA A 1 118 ? -10.645 -0.093 17.229 1.00 78.25 118 ALA A C 1
ATOM 964 O O . ALA A 1 118 ? -10.035 0.287 18.234 1.00 78.25 118 ALA A O 1
ATOM 965 N N . ARG A 1 119 ? -10.883 -1.388 16.983 1.00 81.25 119 ARG A N 1
ATOM 966 C CA . ARG A 1 119 ? -10.525 -2.486 17.897 1.00 81.25 119 ARG A CA 1
ATOM 967 C C . ARG A 1 119 ? -9.085 -2.973 17.747 1.00 81.25 119 ARG A C 1
ATOM 969 O O . ARG A 1 119 ? -8.574 -3.632 18.652 1.00 81.25 119 ARG A O 1
ATOM 976 N N . GLN A 1 120 ? -8.432 -2.700 16.623 1.00 82.81 120 GLN A N 1
ATOM 977 C CA . GLN A 1 120 ? -7.063 -3.143 16.385 1.00 82.81 120 GLN A CA 1
ATOM 978 C C . GLN A 1 120 ? -6.055 -2.389 17.261 1.00 82.81 120 GLN A C 1
ATOM 980 O O . GLN A 1 120 ? -6.242 -1.229 17.631 1.00 82.81 120 GLN A O 1
ATOM 985 N N . SER A 1 121 ? -4.952 -3.059 17.597 1.00 84.31 121 SER A N 1
ATOM 986 C CA . SER A 1 121 ? -3.786 -2.384 18.167 1.00 84.31 121 SER A CA 1
ATOM 987 C C . SER A 1 121 ? -3.047 -1.601 17.083 1.00 84.31 121 SER A C 1
ATOM 989 O O . SER A 1 121 ? -3.072 -1.991 15.914 1.00 84.31 121 SER A O 1
ATOM 991 N N . ASP A 1 122 ? -2.317 -0.554 17.471 1.00 83.88 122 ASP A N 1
ATOM 992 C CA . ASP A 1 122 ? -1.517 0.263 16.545 1.00 83.88 122 ASP A CA 1
ATOM 993 C C . ASP A 1 122 ? -0.595 -0.603 15.662 1.00 83.88 122 ASP A C 1
ATOM 995 O O . ASP A 1 122 ? -0.449 -0.371 14.465 1.00 83.88 122 ASP A O 1
ATOM 999 N N . PHE A 1 123 ? -0.024 -1.675 16.224 1.00 84.62 123 PHE A N 1
ATOM 1000 C CA . PHE A 1 123 ? 0.838 -2.605 15.488 1.00 84.62 123 PHE A CA 1
ATOM 1001 C C . PHE A 1 123 ? 0.091 -3.521 14.528 1.00 84.62 123 PHE A C 1
ATOM 1003 O O . PHE A 1 123 ? 0.644 -3.882 13.490 1.00 84.62 123 PHE A O 1
ATOM 1010 N N . ALA A 1 124 ? -1.134 -3.926 14.872 1.00 86.88 124 ALA A N 1
ATOM 1011 C CA . ALA A 1 124 ? -1.968 -4.691 13.956 1.00 86.88 124 ALA A CA 1
ATOM 1012 C C . ALA A 1 124 ? -2.347 -3.830 12.746 1.00 86.88 124 ALA A C 1
ATOM 1014 O O . ALA A 1 124 ? -2.250 -4.321 11.627 1.00 86.88 124 ALA A O 1
ATOM 1015 N N . ILE A 1 125 ? -2.661 -2.549 12.968 1.00 88.25 125 ILE A N 1
ATOM 1016 C CA . ILE A 1 125 ? -2.922 -1.572 11.902 1.00 88.25 125 ILE A CA 1
ATOM 1017 C C . ILE A 1 125 ? -1.686 -1.412 11.008 1.00 88.25 125 ILE A C 1
ATOM 1019 O O . ILE A 1 125 ? -1.774 -1.631 9.804 1.00 88.25 125 ILE A O 1
ATOM 1023 N N . LEU A 1 126 ? -0.515 -1.104 11.585 1.00 90.00 126 LEU A N 1
ATOM 1024 C CA . LEU A 1 126 ? 0.728 -0.950 10.814 1.00 90.00 126 LEU A CA 1
ATOM 1025 C C . LEU A 1 126 ? 1.057 -2.196 9.987 1.00 90.00 126 LEU A C 1
ATOM 1027 O O . LEU A 1 126 ? 1.462 -2.094 8.834 1.00 90.00 126 LEU A O 1
ATOM 1031 N N . ARG A 1 127 ? 0.863 -3.383 10.565 1.00 89.62 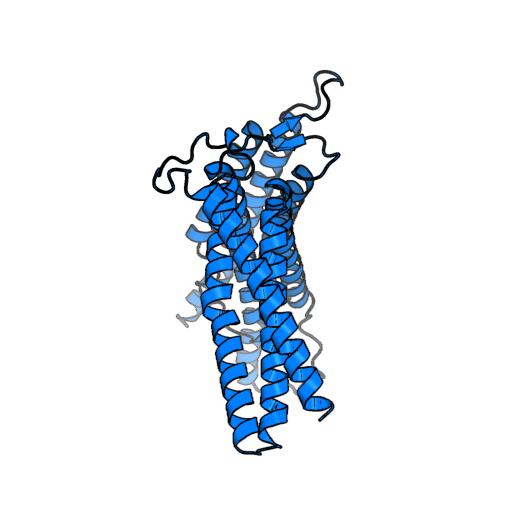127 ARG A N 1
ATOM 1032 C CA . ARG A 1 127 ? 1.089 -4.648 9.868 1.00 89.62 127 ARG A CA 1
ATOM 1033 C C . ARG A 1 127 ? 0.130 -4.841 8.697 1.00 89.62 127 ARG A C 1
ATOM 1035 O O . ARG A 1 127 ? 0.585 -5.284 7.649 1.00 89.62 127 ARG A O 1
ATOM 1042 N N . ASP A 1 128 ? -1.156 -4.555 8.885 1.00 90.06 128 ASP A N 1
ATOM 1043 C CA . ASP A 1 128 ? -2.158 -4.669 7.823 1.00 90.06 128 ASP A CA 1
ATOM 1044 C C . ASP A 1 128 ? -1.811 -3.709 6.667 1.00 90.06 128 ASP A C 1
ATOM 1046 O O . ASP A 1 128 ? -1.804 -4.136 5.514 1.00 90.06 128 ASP A O 1
ATOM 1050 N N . ILE A 1 129 ? -1.404 -2.470 6.979 1.00 91.00 129 ILE A N 1
ATOM 1051 C CA . ILE A 1 129 ? -0.930 -1.483 5.992 1.00 91.00 129 ILE A CA 1
ATOM 1052 C C . ILE A 1 129 ? 0.289 -2.019 5.231 1.00 91.00 129 ILE A C 1
ATOM 1054 O O . ILE A 1 129 ? 0.263 -2.136 4.011 1.00 91.00 129 ILE A O 1
ATOM 1058 N N . TRP A 1 130 ? 1.358 -2.408 5.930 1.00 94.00 130 TRP A N 1
ATOM 1059 C CA . TRP A 1 130 ? 2.578 -2.881 5.267 1.00 94.00 130 TRP A CA 1
ATOM 1060 C C . TRP A 1 130 ? 2.380 -4.180 4.484 1.00 94.00 130 TRP A C 1
ATOM 1062 O O . TRP A 1 130 ? 3.118 -4.436 3.531 1.00 94.00 130 TRP A O 1
ATOM 1072 N N . GLN A 1 131 ? 1.425 -5.022 4.884 1.00 93.25 131 GLN A N 1
ATOM 1073 C CA . GLN A 1 131 ? 1.079 -6.223 4.134 1.00 93.25 131 GLN A CA 1
ATOM 1074 C C . GLN A 1 131 ? 0.370 -5.868 2.825 1.00 93.25 131 GLN A C 1
ATOM 1076 O O . GLN A 1 131 ? 0.775 -6.389 1.794 1.00 93.25 131 GLN A O 1
ATOM 1081 N N . ALA A 1 132 ? -0.586 -4.935 2.839 1.00 91.94 132 ALA A N 1
ATOM 1082 C CA . ALA A 1 132 ? -1.220 -4.455 1.610 1.00 91.94 132 ALA A CA 1
ATOM 1083 C C . ALA A 1 132 ? -0.186 -3.870 0.626 1.00 91.94 132 ALA A C 1
ATOM 1085 O O . ALA A 1 132 ? -0.184 -4.204 -0.556 1.00 91.94 132 ALA A O 1
ATOM 1086 N N . GLU A 1 133 ? 0.775 -3.087 1.125 1.00 94.12 133 GLU A N 1
ATOM 1087 C CA . GLU A 1 133 ? 1.883 -2.565 0.308 1.00 94.12 133 GLU A CA 1
ATOM 1088 C C . GLU A 1 133 ? 2.827 -3.670 -0.199 1.00 94.12 133 GLU A C 1
ATOM 1090 O O . GLU A 1 133 ? 3.451 -3.553 -1.255 1.00 94.12 133 GLU A O 1
ATOM 1095 N N . THR A 1 134 ? 2.960 -4.767 0.553 1.00 95.62 134 THR A N 1
ATOM 1096 C CA . THR A 1 134 ? 3.744 -5.935 0.127 1.00 95.62 134 THR A CA 1
ATOM 1097 C C . THR A 1 134 ? 3.076 -6.624 -1.058 1.00 95.62 134 THR A C 1
ATOM 1099 O O . THR A 1 134 ? 3.781 -7.037 -1.981 1.00 95.62 134 THR A O 1
ATOM 1102 N N . ASP A 1 135 ? 1.747 -6.701 -1.059 1.00 94.44 135 ASP A N 1
ATOM 1103 C CA . ASP A 1 135 ? 0.972 -7.322 -2.132 1.00 94.44 135 ASP A CA 1
ATOM 1104 C C . ASP A 1 135 ? 1.148 -6.537 -3.452 1.00 94.44 135 ASP A C 1
ATOM 1106 O O . ASP A 1 135 ? 1.385 -7.140 -4.499 1.00 94.44 135 ASP A O 1
ATOM 1110 N N . LEU A 1 136 ? 1.226 -5.197 -3.398 1.00 94.50 136 LEU A N 1
ATOM 1111 C CA . LEU A 1 136 ? 1.590 -4.370 -4.565 1.00 94.50 136 LEU A CA 1
ATOM 1112 C C . LEU A 1 136 ? 2.969 -4.726 -5.141 1.00 94.50 136 LEU A C 1
ATOM 1114 O O . LEU A 1 136 ? 3.199 -4.640 -6.352 1.00 94.50 136 LEU A O 1
ATOM 1118 N N . MET A 1 137 ? 3.924 -5.118 -4.294 1.00 97.69 137 MET A N 1
ATOM 1119 C CA . MET A 1 137 ? 5.241 -5.546 -4.768 1.00 97.69 137 MET A CA 1
ATOM 1120 C C . MET A 1 137 ? 5.189 -6.917 -5.441 1.00 97.69 137 MET A C 1
ATOM 1122 O O . MET A 1 137 ? 5.961 -7.162 -6.370 1.00 97.69 137 MET A O 1
ATOM 1126 N N . ASP A 1 138 ? 4.292 -7.803 -5.013 1.00 96.94 138 ASP A N 1
ATOM 1127 C CA . ASP A 1 138 ? 4.073 -9.083 -5.687 1.00 96.94 138 ASP A CA 1
ATOM 1128 C C . ASP A 1 138 ? 3.440 -8.877 -7.072 1.00 96.94 138 ASP A C 1
ATOM 1130 O O . ASP A 1 138 ? 3.949 -9.431 -8.055 1.00 96.94 138 ASP A O 1
ATOM 1134 N N . ASP A 1 139 ? 2.464 -7.974 -7.185 1.00 95.88 139 ASP A N 1
ATOM 1135 C CA . ASP A 1 139 ? 1.897 -7.544 -8.471 1.00 95.88 139 ASP A CA 1
ATOM 1136 C C . ASP A 1 139 ? 2.967 -6.923 -9.384 1.00 95.88 139 ASP A C 1
ATOM 1138 O O . ASP A 1 139 ? 3.083 -7.263 -10.567 1.00 95.88 139 ASP A O 1
ATOM 1142 N N . SER A 1 140 ? 3.816 -6.056 -8.825 1.00 97.19 140 SER A N 1
ATOM 1143 C CA . SER A 1 140 ? 4.930 -5.420 -9.542 1.00 97.19 140 SER A CA 1
ATOM 1144 C C . SER A 1 140 ? 5.925 -6.450 -10.080 1.00 97.19 140 SER A C 1
ATOM 1146 O O . SER A 1 140 ? 6.369 -6.366 -11.230 1.00 97.19 140 SER A O 1
ATOM 1148 N N . LEU A 1 141 ? 6.275 -7.456 -9.271 1.00 96.94 141 LEU A N 1
ATOM 1149 C CA . LEU A 1 141 ? 7.150 -8.545 -9.704 1.00 96.94 141 LEU A CA 1
ATOM 1150 C C . LEU A 1 141 ? 6.505 -9.357 -10.819 1.00 96.94 141 LEU A C 1
ATOM 1152 O O . LEU A 1 141 ? 7.196 -9.688 -11.785 1.00 96.94 141 LEU A O 1
ATOM 1156 N N . GLN A 1 142 ? 5.212 -9.661 -10.727 1.00 95.94 142 GLN A N 1
ATOM 1157 C CA . GL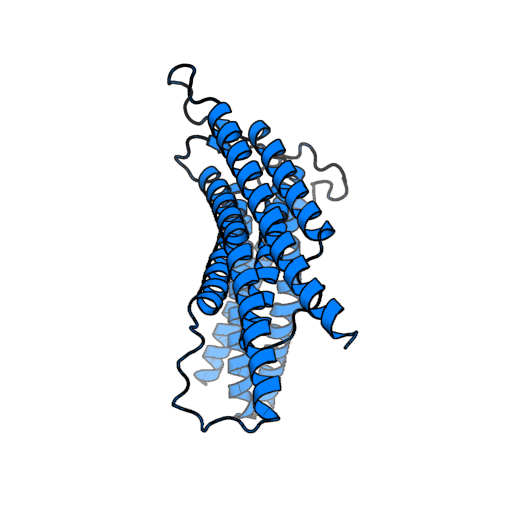N A 1 142 ? 4.493 -10.365 -11.785 1.00 95.94 142 GLN A CA 1
ATOM 1158 C C . GLN A 1 142 ? 4.488 -9.552 -13.087 1.00 95.94 142 GLN A C 1
ATOM 1160 O O . GLN A 1 142 ? 4.795 -10.095 -14.155 1.00 95.94 142 GLN A O 1
ATOM 1165 N N . ALA A 1 143 ? 4.225 -8.246 -13.001 1.00 94.56 143 ALA A N 1
ATOM 1166 C CA . ALA A 1 143 ? 4.238 -7.341 -14.143 1.00 94.56 143 ALA A CA 1
ATOM 1167 C C . ALA A 1 143 ? 5.612 -7.321 -14.834 1.00 94.56 143 ALA A C 1
ATOM 1169 O O . ALA A 1 143 ? 5.692 -7.580 -16.038 1.00 94.56 143 ALA A O 1
ATOM 1170 N N . LEU A 1 144 ? 6.703 -7.119 -14.091 1.00 95.25 144 LEU A N 1
ATOM 1171 C CA . LEU A 1 144 ? 8.065 -7.104 -14.648 1.00 95.25 144 LEU A CA 1
ATOM 1172 C C . LEU A 1 144 ? 8.523 -8.484 -15.147 1.00 95.25 144 LEU A C 1
ATOM 1174 O O . LEU A 1 144 ? 9.224 -8.598 -16.156 1.00 95.25 144 LEU A O 1
ATOM 1178 N N . THR A 1 145 ? 8.097 -9.558 -14.483 1.00 93.50 145 THR A N 1
ATOM 1179 C CA . THR A 1 145 ? 8.368 -10.935 -14.921 1.00 93.50 145 THR A CA 1
ATOM 1180 C C . THR A 1 145 ? 7.705 -11.204 -16.271 1.00 93.50 145 THR A C 1
ATOM 1182 O O . THR A 1 145 ? 8.344 -11.771 -17.156 1.00 93.50 145 THR A O 1
ATOM 1185 N N . SER A 1 146 ? 6.472 -10.727 -16.476 1.00 90.88 146 SER A N 1
ATOM 1186 C CA . SER A 1 146 ? 5.762 -10.867 -17.755 1.00 90.88 146 SER A CA 1
ATOM 1187 C C . SER A 1 146 ? 6.447 -10.127 -18.910 1.00 90.88 146 SER A C 1
ATOM 1189 O O . SER A 1 146 ? 6.435 -10.612 -20.040 1.00 90.88 146 SER A O 1
ATOM 1191 N N . VAL A 1 147 ? 7.086 -8.987 -18.621 1.00 91.00 147 VAL A N 1
ATOM 1192 C CA . VAL A 1 147 ? 7.902 -8.247 -19.592 1.00 91.00 147 VAL A CA 1
ATOM 1193 C C . VAL A 1 147 ? 9.148 -9.056 -19.940 1.00 91.00 147 VAL A C 1
ATOM 1195 O O . VAL A 1 147 ? 9.409 -9.320 -21.104 1.00 91.00 147 VAL A O 1
ATOM 1198 N N . THR A 1 148 ? 9.879 -9.529 -18.931 1.00 88.94 148 THR A N 1
ATOM 1199 C CA . THR A 1 148 ? 11.178 -10.198 -19.123 1.00 88.94 148 THR A CA 1
ATOM 1200 C C . THR A 1 148 ? 11.109 -11.620 -19.688 1.00 88.94 148 THR A C 1
ATOM 1202 O O . THR A 1 148 ? 12.103 -12.075 -20.251 1.00 88.94 148 THR A O 1
ATOM 1205 N N . HIS A 1 149 ? 9.976 -12.320 -19.552 1.00 82.81 149 HIS A N 1
ATOM 1206 C CA . HIS A 1 149 ? 9.780 -13.679 -20.082 1.00 82.81 149 HIS A CA 1
ATOM 1207 C C . HIS A 1 149 ? 9.166 -13.717 -21.487 1.00 82.81 149 HIS A C 1
ATOM 1209 O O . HIS A 1 149 ? 9.165 -14.777 -22.116 1.00 82.81 149 HIS A O 1
ATOM 1215 N N . ARG A 1 150 ? 8.646 -12.597 -22.006 1.00 64.94 150 ARG A N 1
ATOM 1216 C CA . ARG A 1 150 ? 8.195 -12.525 -23.401 1.00 64.94 150 ARG A CA 1
ATOM 1217 C C . ARG A 1 150 ? 9.424 -12.510 -24.313 1.00 64.94 150 ARG A C 1
ATOM 1219 O O . ARG A 1 150 ? 10.069 -11.486 -24.492 1.00 64.94 150 ARG A O 1
ATOM 1226 N N . MET A 1 151 ? 9.763 -13.676 -24.859 1.00 48.59 151 MET A N 1
ATOM 1227 C CA . MET A 1 151 ? 10.758 -13.811 -25.925 1.00 48.59 151 MET A CA 1
ATOM 1228 C C . MET A 1 151 ? 10.258 -13.117 -27.208 1.00 48.59 151 MET A C 1
ATOM 1230 O O . MET A 1 151 ? 9.080 -13.276 -27.535 1.00 48.59 151 MET A O 1
ATOM 1234 N N . PRO A 1 152 ? 11.125 -12.445 -27.992 1.00 48.47 152 PRO A N 1
ATOM 1235 C CA . PRO A 1 152 ? 10.748 -11.773 -29.247 1.00 48.47 152 PRO A CA 1
ATOM 1236 C C . PRO A 1 152 ? 10.266 -12.687 -30.393 1.00 48.47 152 PRO A C 1
ATOM 1238 O O . PRO A 1 152 ? 10.014 -12.216 -31.498 1.00 48.47 152 PRO A O 1
ATOM 1241 N N . HIS A 1 153 ? 10.151 -14.003 -30.199 1.00 41.75 153 HIS A N 1
ATOM 1242 C CA . HIS A 1 153 ? 9.961 -14.954 -31.300 1.00 41.75 153 HIS A CA 1
ATOM 1243 C C . HIS A 1 153 ? 8.865 -15.971 -30.987 1.00 41.75 153 HIS A C 1
ATOM 1245 O O . HIS A 1 153 ? 9.120 -17.129 -30.669 1.00 41.75 153 HIS A O 1
ATOM 1251 N N . SER A 1 154 ? 7.613 -15.531 -31.048 1.00 41.41 154 SER A N 1
ATOM 1252 C CA . SER A 1 154 ? 6.450 -16.423 -31.144 1.00 41.41 154 SER A CA 1
ATOM 1253 C C . SER A 1 154 ? 5.322 -15.744 -31.919 1.00 41.41 154 SER A C 1
ATOM 1255 O O . SER A 1 154 ? 4.162 -15.811 -31.530 1.00 41.41 154 SER A O 1
ATOM 1257 N N . GLU A 1 155 ? 5.656 -15.055 -33.009 1.00 44.94 155 GLU A N 1
ATOM 1258 C CA . GLU A 1 155 ? 4.684 -14.844 -34.077 1.00 44.94 155 GLU A CA 1
ATOM 1259 C C . GLU A 1 155 ? 4.932 -15.906 -35.155 1.00 44.94 155 GLU A C 1
ATOM 1261 O O . GLU A 1 155 ? 6.095 -16.164 -35.482 1.00 44.94 155 GLU A O 1
ATOM 1266 N N . PRO A 1 156 ? 3.875 -16.550 -35.684 1.00 45.34 156 PRO A N 1
ATOM 1267 C CA . PRO A 1 156 ? 4.011 -17.468 -36.809 1.00 45.34 156 PRO A CA 1
ATOM 1268 C C . PRO A 1 156 ? 4.659 -16.717 -37.973 1.00 45.34 156 PRO A C 1
ATOM 1270 O O . PRO A 1 156 ? 4.305 -15.562 -38.200 1.00 45.34 156 PRO A O 1
ATOM 1273 N N . GLU A 1 157 ? 5.613 -17.368 -38.649 1.00 47.25 157 GLU A N 1
ATOM 1274 C CA . GLU A 1 157 ? 6.390 -16.875 -39.796 1.00 47.25 157 GLU A CA 1
ATOM 1275 C C . GLU A 1 157 ? 5.618 -15.831 -40.619 1.00 47.25 157 GLU A C 1
ATOM 1277 O O . GLU A 1 157 ? 4.814 -16.157 -41.495 1.00 47.25 157 GLU A O 1
ATOM 1282 N N . ARG A 1 158 ? 5.825 -14.548 -40.297 1.00 55.66 158 ARG A N 1
ATOM 1283 C CA . ARG A 1 158 ? 5.299 -13.446 -41.099 1.00 55.66 158 ARG A CA 1
ATOM 1284 C C . ARG A 1 158 ? 6.154 -13.329 -42.362 1.00 55.66 158 ARG A C 1
ATOM 1286 O O . ARG A 1 158 ? 7.364 -13.557 -42.288 1.00 55.66 158 ARG A O 1
ATOM 1293 N N . PRO A 1 159 ? 5.539 -12.997 -43.509 1.00 55.25 159 PRO A N 1
ATOM 1294 C CA . PRO A 1 159 ? 6.240 -12.882 -44.781 1.00 55.25 159 PRO A CA 1
ATOM 1295 C C . PRO A 1 159 ? 7.428 -11.910 -44.680 1.00 55.25 159 PRO A C 1
ATOM 1297 O O . PRO A 1 159 ? 7.399 -11.003 -43.844 1.00 55.25 159 PRO A O 1
ATOM 1300 N N . PRO A 1 160 ? 8.475 -12.100 -45.504 1.00 58.34 160 PRO A N 1
ATOM 1301 C CA . PRO A 1 160 ? 9.671 -11.270 -45.457 1.00 58.34 160 PRO A CA 1
ATOM 1302 C C . PRO A 1 160 ? 9.301 -9.785 -45.621 1.00 58.34 160 PRO A C 1
ATOM 1304 O O . PRO A 1 160 ? 8.502 -9.463 -46.506 1.00 58.34 160 PRO A O 1
ATOM 1307 N N . PRO A 1 161 ? 9.852 -8.895 -44.774 1.00 55.53 161 PRO A N 1
ATOM 1308 C CA . PRO A 1 161 ? 9.504 -7.480 -44.782 1.00 55.53 161 PRO A CA 1
ATOM 1309 C C . PRO A 1 161 ? 9.899 -6.835 -46.115 1.00 55.53 161 PRO A C 1
ATOM 1311 O O . PRO A 1 161 ? 10.926 -7.177 -46.712 1.00 55.53 161 PRO A O 1
ATOM 1314 N N . SER A 1 162 ? 9.091 -5.884 -46.585 1.00 64.69 162 SER A N 1
ATOM 1315 C CA . SER A 1 162 ? 9.522 -4.945 -47.623 1.00 64.69 162 SER A CA 1
ATOM 1316 C C . SER A 1 162 ? 10.671 -4.076 -47.088 1.00 64.69 162 SER A C 1
ATOM 1318 O O . SER A 1 162 ? 10.861 -3.954 -45.879 1.00 64.69 162 SER A O 1
ATOM 1320 N N . VAL A 1 163 ? 11.462 -3.467 -47.979 1.00 62.06 163 VAL A N 1
ATOM 1321 C CA . VAL A 1 163 ? 12.630 -2.644 -47.592 1.00 62.06 163 VAL A CA 1
ATOM 1322 C C . VAL A 1 163 ? 12.241 -1.499 -46.640 1.00 62.06 163 VAL A C 1
ATOM 1324 O O . VAL A 1 163 ? 13.003 -1.198 -45.726 1.00 62.06 163 VAL A O 1
ATOM 1327 N N . ASP A 1 164 ? 11.034 -0.943 -46.789 1.00 61.31 164 ASP A N 1
ATOM 1328 C CA . ASP A 1 164 ? 10.496 0.106 -45.910 1.00 61.31 164 ASP A CA 1
ATOM 1329 C C . ASP A 1 164 ? 10.029 -0.435 -44.538 1.00 61.31 164 ASP A C 1
ATOM 1331 O O . ASP A 1 164 ? 10.173 0.245 -43.528 1.00 61.31 164 ASP A O 1
ATOM 1335 N N . ASP A 1 165 ? 9.545 -1.683 -44.465 1.00 63.19 165 ASP A N 1
ATOM 1336 C CA . ASP A 1 165 ? 9.075 -2.335 -43.225 1.00 63.19 165 ASP A CA 1
ATOM 1337 C C . ASP A 1 165 ? 10.241 -2.834 -42.348 1.00 63.19 165 ASP A C 1
ATOM 1339 O O . ASP A 1 165 ? 10.130 -2.946 -41.127 1.00 63.19 165 ASP A O 1
ATOM 1343 N N . ALA A 1 166 ? 11.408 -3.090 -42.950 1.00 68.31 166 ALA A N 1
ATOM 1344 C CA . ALA A 1 166 ? 12.601 -3.532 -42.229 1.00 68.31 166 ALA A CA 1
ATOM 1345 C C . ALA A 1 166 ? 13.129 -2.473 -41.241 1.00 68.31 166 ALA A C 1
ATOM 1347 O O . ALA A 1 166 ? 13.591 -2.830 -40.155 1.00 68.31 166 ALA A O 1
ATOM 1348 N N . GLY A 1 167 ? 13.039 -1.186 -41.600 1.00 69.81 167 GLY A N 1
ATOM 1349 C CA . GLY A 1 167 ? 13.438 -0.073 -40.737 1.00 69.81 167 GLY A CA 1
ATOM 1350 C C . GLY A 1 167 ? 12.578 0.001 -39.477 1.00 69.81 167 GLY A C 1
ATOM 1351 O O . GLY A 1 167 ? 13.105 -0.065 -38.366 1.00 69.81 167 GLY A O 1
ATOM 1352 N N . ASP A 1 168 ? 11.256 0.032 -39.644 1.00 73.19 168 ASP A N 1
ATOM 1353 C CA . ASP A 1 168 ? 10.299 0.087 -38.533 1.00 73.19 168 ASP A CA 1
ATOM 1354 C C . ASP A 1 168 ? 10.409 -1.133 -37.610 1.00 73.19 168 ASP A C 1
ATOM 1356 O O . ASP A 1 168 ? 10.367 -0.994 -36.384 1.00 73.19 168 ASP A O 1
ATOM 1360 N N . ARG A 1 169 ? 10.660 -2.324 -38.167 1.00 74.81 169 ARG A N 1
ATOM 1361 C CA . ARG A 1 169 ? 10.906 -3.545 -37.381 1.00 74.81 169 ARG A CA 1
ATOM 1362 C C . ARG A 1 169 ? 12.130 -3.429 -36.473 1.00 74.81 169 ARG A C 1
ATOM 1364 O O . ARG A 1 169 ? 12.039 -3.737 -35.287 1.00 74.81 169 ARG A O 1
ATOM 1371 N N . ILE A 1 170 ? 13.252 -2.929 -36.998 1.00 79.50 170 ILE A N 1
ATOM 1372 C CA . ILE A 1 170 ? 14.478 -2.712 -36.211 1.00 79.50 170 ILE A CA 1
ATOM 1373 C C . ILE A 1 170 ? 14.224 -1.692 -35.091 1.00 79.50 170 ILE A C 1
ATOM 1375 O O . ILE A 1 170 ? 14.711 -1.861 -33.971 1.00 79.50 170 ILE A O 1
ATOM 1379 N N . LEU A 1 171 ? 13.446 -0.638 -35.365 1.00 76.31 171 LEU A N 1
ATOM 1380 C CA . LEU A 1 171 ? 13.091 0.366 -34.359 1.00 76.31 171 LEU A CA 1
ATOM 1381 C C . LEU A 1 171 ? 12.264 -0.239 -33.214 1.00 76.31 171 LEU A C 1
ATOM 1383 O O . LEU A 1 171 ? 12.537 0.059 -32.047 1.00 76.31 171 LEU A O 1
ATOM 1387 N N . ILE A 1 172 ? 11.296 -1.100 -33.539 1.00 78.56 172 ILE A N 1
ATOM 1388 C CA . ILE A 1 172 ? 10.460 -1.810 -32.563 1.00 78.56 172 ILE A CA 1
ATOM 1389 C C . ILE A 1 172 ? 11.312 -2.743 -31.695 1.00 78.56 172 ILE A C 1
ATOM 1391 O O . ILE A 1 172 ? 11.231 -2.663 -30.467 1.00 78.56 172 ILE A O 1
ATOM 1395 N N . ASP A 1 173 ? 12.173 -3.557 -32.305 1.00 81.25 173 ASP A N 1
ATOM 1396 C CA . ASP A 1 173 ? 13.024 -4.512 -31.584 1.00 81.25 173 ASP A CA 1
ATOM 1397 C C . ASP A 1 173 ? 14.002 -3.797 -30.632 1.00 81.25 173 ASP A C 1
ATOM 1399 O O . ASP A 1 173 ? 14.174 -4.195 -29.475 1.00 81.25 173 ASP A O 1
ATOM 1403 N N . LEU A 1 174 ? 14.597 -2.680 -31.071 1.00 82.50 174 LEU A N 1
ATOM 1404 C CA . LEU A 1 174 ? 15.474 -1.857 -30.229 1.00 82.50 174 LEU A CA 1
ATOM 1405 C C . LEU A 1 174 ? 14.730 -1.221 -29.047 1.00 82.50 174 LEU A C 1
ATOM 1407 O O . LEU A 1 174 ? 15.287 -1.124 -27.950 1.00 82.50 174 LEU A O 1
ATOM 1411 N N . ASN A 1 175 ? 13.492 -0.763 -29.257 1.00 83.56 175 ASN A N 1
ATOM 1412 C CA . ASN A 1 175 ? 12.664 -0.218 -28.180 1.00 83.56 175 ASN A CA 1
ATOM 1413 C C . ASN A 1 175 ? 12.306 -1.312 -27.162 1.00 83.56 175 ASN A C 1
ATOM 1415 O O . ASN A 1 175 ? 12.442 -1.100 -25.956 1.00 83.56 175 ASN A O 1
ATOM 1419 N N . GLN A 1 176 ? 11.936 -2.506 -27.631 1.00 84.94 176 GLN A N 1
ATOM 1420 C CA . GLN A 1 176 ? 11.648 -3.648 -26.762 1.00 84.94 176 GLN A CA 1
ATOM 1421 C C . GLN A 1 176 ? 12.864 -4.063 -25.930 1.00 84.94 176 GLN A C 1
ATOM 1423 O O . GLN A 1 176 ? 12.724 -4.253 -24.723 1.00 84.94 176 GLN A O 1
ATOM 1428 N N . GLU A 1 177 ? 14.066 -4.121 -26.512 1.00 87.12 177 GLU A N 1
ATOM 1429 C CA . GLU A 1 177 ? 15.287 -4.444 -25.758 1.00 87.12 177 GLU A CA 1
ATOM 1430 C C . GLU A 1 177 ? 15.592 -3.400 -24.670 1.00 87.12 177 GLU A C 1
ATOM 1432 O O . GLU A 1 177 ? 15.998 -3.742 -23.555 1.00 87.12 177 GLU A O 1
ATOM 1437 N N . ARG A 1 178 ? 15.335 -2.115 -24.942 1.00 87.00 178 ARG A N 1
ATOM 1438 C CA . ARG A 1 178 ? 15.480 -1.050 -23.935 1.00 87.00 178 ARG A CA 1
ATOM 1439 C C . ARG A 1 178 ? 14.476 -1.204 -22.797 1.00 87.00 178 ARG A C 1
ATOM 1441 O O . ARG A 1 178 ? 14.867 -1.121 -21.631 1.00 87.00 178 ARG A O 1
ATOM 1448 N N . ILE A 1 179 ? 13.214 -1.490 -23.113 1.00 88.94 179 ILE A N 1
ATOM 1449 C CA . ILE A 1 179 ? 12.173 -1.744 -22.108 1.00 88.94 179 ILE A CA 1
ATOM 1450 C C . ILE A 1 179 ? 12.500 -3.009 -21.295 1.00 88.94 179 ILE A C 1
ATOM 1452 O O . ILE A 1 179 ? 12.343 -3.012 -20.073 1.00 88.94 179 ILE A O 1
ATOM 1456 N N . LEU A 1 180 ? 13.026 -4.061 -21.929 1.00 91.38 180 LEU A N 1
ATOM 1457 C CA . LEU A 1 180 ? 13.493 -5.277 -21.254 1.00 91.38 180 LEU A CA 1
ATOM 1458 C C . LEU A 1 180 ? 14.641 -4.981 -20.283 1.00 91.38 180 LEU A C 1
ATOM 1460 O O . LEU A 1 180 ? 14.645 -5.487 -19.156 1.00 91.38 180 LEU A O 1
ATOM 1464 N N . ARG A 1 181 ? 15.608 -4.149 -20.686 1.00 91.25 181 ARG A N 1
ATOM 1465 C CA . ARG A 1 181 ? 16.711 -3.716 -19.816 1.00 91.25 181 ARG A CA 1
ATOM 1466 C C . ARG A 1 181 ? 16.200 -2.923 -18.610 1.00 91.25 181 ARG A C 1
ATOM 1468 O O . ARG A 1 181 ? 16.623 -3.219 -17.493 1.00 91.25 181 ARG A O 1
ATOM 1475 N N . LEU A 1 182 ? 15.264 -1.997 -18.821 1.00 90.69 182 LEU A N 1
ATOM 1476 C CA . LEU A 1 182 ? 14.595 -1.251 -17.747 1.00 90.69 182 LEU A CA 1
ATOM 1477 C C . LEU A 1 182 ? 13.827 -2.165 -16.789 1.00 90.69 182 LEU A C 1
ATOM 1479 O O . LEU A 1 182 ? 13.945 -2.046 -15.571 1.00 90.69 182 LEU A O 1
ATOM 1483 N N . ALA A 1 183 ? 13.074 -3.128 -17.320 1.00 93.50 183 ALA A N 1
ATOM 1484 C CA . ALA A 1 183 ? 12.348 -4.083 -16.493 1.00 93.50 183 ALA A CA 1
ATOM 1485 C C . ALA A 1 183 ? 13.303 -4.888 -15.601 1.00 93.50 183 ALA A C 1
ATOM 1487 O O . ALA A 1 183 ? 13.057 -5.053 -14.405 1.00 93.50 183 ALA A O 1
ATOM 1488 N N . ARG A 1 184 ? 14.430 -5.348 -16.160 1.00 95.12 184 ARG A N 1
ATOM 1489 C CA . ARG A 1 184 ? 15.461 -6.081 -15.410 1.00 95.12 184 ARG A CA 1
ATOM 1490 C C . ARG A 1 184 ? 16.105 -5.227 -14.317 1.00 95.12 184 ARG A C 1
ATOM 1492 O O . ARG A 1 184 ? 16.354 -5.755 -13.233 1.00 95.12 184 ARG A O 1
ATOM 1499 N N . SER A 1 185 ? 16.359 -3.942 -14.571 1.00 94.31 185 SER A N 1
ATOM 1500 C CA . SER A 1 185 ? 16.961 -3.038 -13.582 1.00 94.31 185 SER A CA 1
ATOM 1501 C C . SER A 1 185 ? 15.986 -2.609 -12.477 1.00 94.31 185 SER A C 1
ATOM 1503 O O . SER A 1 185 ? 16.427 -2.347 -11.360 1.00 94.31 185 SER A O 1
ATOM 1505 N N . ALA A 1 186 ? 14.673 -2.615 -12.736 1.00 94.62 186 ALA A N 1
ATOM 1506 C CA . ALA A 1 186 ? 13.644 -2.317 -11.735 1.00 94.62 186 ALA A CA 1
ATOM 1507 C C . ALA A 1 186 ? 13.369 -3.483 -10.761 1.00 94.62 186 ALA A C 1
ATOM 1509 O O . ALA A 1 186 ? 13.021 -3.249 -9.603 1.00 94.62 186 ALA A O 1
ATOM 1510 N N . ILE A 1 187 ? 13.560 -4.744 -11.179 1.00 96.44 187 ILE A N 1
ATOM 1511 C CA . ILE A 1 187 ? 13.295 -5.929 -10.334 1.00 96.44 187 ILE A CA 1
ATOM 1512 C C . ILE A 1 187 ? 14.001 -5.861 -8.963 1.00 96.44 187 ILE A C 1
ATOM 1514 O O . ILE A 1 187 ? 13.350 -6.147 -7.954 1.00 96.44 187 ILE A O 1
ATOM 1518 N N . PRO A 1 188 ? 15.301 -5.510 -8.865 1.00 96.88 188 PRO A N 1
ATOM 1519 C CA . PRO A 1 188 ? 15.965 -5.333 -7.577 1.00 96.88 188 PRO A CA 1
ATOM 1520 C C . PRO A 1 188 ? 15.286 -4.311 -6.659 1.00 96.88 188 PRO A C 1
ATOM 1522 O O . PRO A 1 188 ? 15.157 -4.598 -5.473 1.00 96.88 188 PRO A O 1
ATOM 1525 N N . LEU A 1 189 ? 14.808 -3.175 -7.182 1.00 95.12 189 LEU A N 1
ATOM 1526 C CA . LEU A 1 189 ? 14.102 -2.163 -6.383 1.00 95.12 189 LEU A CA 1
ATOM 1527 C C . LEU A 1 189 ? 12.828 -2.749 -5.772 1.00 95.12 189 LEU A C 1
ATOM 1529 O O . LEU A 1 189 ? 12.665 -2.720 -4.554 1.00 95.12 189 LEU A O 1
ATOM 1533 N N . VAL A 1 190 ? 11.995 -3.393 -6.595 1.00 97.19 190 VAL A N 1
ATOM 1534 C CA . VAL A 1 190 ? 10.758 -4.053 -6.142 1.00 97.19 190 VAL A CA 1
ATOM 1535 C C . VAL A 1 190 ? 11.054 -5.115 -5.078 1.00 97.19 190 VAL A C 1
ATOM 1537 O O . VAL A 1 190 ? 10.411 -5.155 -4.028 1.00 97.19 190 VAL A O 1
ATOM 1540 N N . LYS A 1 191 ? 12.071 -5.960 -5.297 1.00 97.56 191 LYS A N 1
ATOM 1541 C CA . LYS A 1 191 ? 12.461 -7.001 -4.329 1.00 97.56 191 LYS A CA 1
ATOM 1542 C C . LYS A 1 191 ? 12.938 -6.419 -3.003 1.00 97.56 191 LYS A C 1
ATOM 1544 O O . LYS A 1 191 ? 12.625 -6.983 -1.955 1.00 97.56 191 LYS A O 1
ATOM 1549 N N . LEU A 1 192 ? 13.706 -5.333 -3.034 1.00 97.44 192 LEU A N 1
ATOM 1550 C CA . LEU A 1 192 ? 14.227 -4.699 -1.825 1.00 97.44 192 LEU A CA 1
ATOM 1551 C C . LEU A 1 192 ? 13.120 -3.981 -1.051 1.00 97.44 192 LEU A C 1
ATOM 1553 O O . LEU A 1 192 ? 13.067 -4.140 0.168 1.00 97.44 192 LEU A O 1
ATOM 1557 N N . THR A 1 193 ? 12.195 -3.299 -1.731 1.00 96.69 193 THR A N 1
ATOM 1558 C CA . THR A 1 193 ? 10.992 -2.728 -1.103 1.00 96.69 193 THR A CA 1
ATOM 1559 C C . THR A 1 193 ? 10.143 -3.819 -0.460 1.00 96.69 193 THR A C 1
ATOM 1561 O O . THR A 1 193 ? 9.816 -3.736 0.724 1.00 96.69 193 THR A O 1
ATOM 1564 N N . ARG A 1 194 ? 9.879 -4.913 -1.184 1.00 97.19 194 ARG A N 1
ATOM 1565 C CA . ARG A 1 194 ? 9.173 -6.081 -0.642 1.00 97.19 194 ARG A CA 1
ATOM 1566 C C . ARG A 1 194 ? 9.875 -6.659 0.585 1.00 97.19 194 ARG A C 1
ATOM 1568 O O . ARG A 1 194 ? 9.220 -7.011 1.566 1.00 97.19 194 ARG A O 1
ATOM 1575 N N . LEU A 1 195 ? 11.200 -6.806 0.540 1.00 95.50 195 LEU A N 1
ATOM 1576 C CA . LEU A 1 195 ? 11.992 -7.330 1.656 1.00 95.50 195 LEU A CA 1
ATOM 1577 C C . LEU A 1 195 ? 11.913 -6.405 2.875 1.00 95.50 195 LEU A C 1
ATOM 1579 O O . LEU A 1 195 ? 11.776 -6.887 4.001 1.00 95.50 195 LEU A O 1
ATOM 1583 N N . PHE A 1 196 ? 11.991 -5.097 2.641 1.00 94.31 196 PHE A N 1
ATOM 1584 C CA . PHE A 1 196 ? 11.861 -4.060 3.653 1.00 94.31 196 PHE A CA 1
ATOM 1585 C C . PHE A 1 196 ? 10.491 -4.120 4.342 1.00 94.31 196 PHE A C 1
ATOM 1587 O O . PHE A 1 196 ? 10.446 -4.313 5.558 1.00 94.31 196 PHE A O 1
ATOM 1594 N N . LEU A 1 197 ? 9.392 -4.085 3.583 1.00 94.31 197 LEU A N 1
ATOM 1595 C CA . LEU A 1 197 ? 8.025 -4.178 4.114 1.00 94.31 197 LEU A CA 1
ATOM 1596 C C . LEU A 1 197 ? 7.804 -5.478 4.895 1.00 94.31 197 LEU A C 1
ATOM 1598 O O . LEU A 1 197 ? 7.350 -5.456 6.037 1.00 94.31 197 LEU A O 1
ATOM 1602 N N . ASN A 1 198 ? 8.243 -6.615 4.348 1.00 92.94 198 ASN A N 1
ATOM 1603 C CA . ASN A 1 198 ? 8.173 -7.898 5.048 1.00 92.94 198 ASN A CA 1
ATOM 1604 C C . ASN A 1 198 ? 8.963 -7.902 6.361 1.00 92.94 198 ASN A C 1
ATOM 1606 O O . ASN A 1 198 ? 8.578 -8.585 7.316 1.00 92.94 198 ASN A O 1
ATOM 1610 N N . LYS A 1 199 ? 10.090 -7.183 6.424 1.00 88.75 199 LYS A N 1
ATOM 1611 C CA . LYS A 1 199 ? 10.855 -7.047 7.664 1.00 88.75 199 LYS A CA 1
ATOM 1612 C C . LYS A 1 199 ? 10.065 -6.247 8.697 1.00 88.75 199 LYS A C 1
ATOM 1614 O O . LYS A 1 199 ? 9.978 -6.713 9.834 1.00 88.75 199 LYS A O 1
ATOM 1619 N N . LEU A 1 200 ? 9.465 -5.123 8.302 1.00 88.69 200 LEU A N 1
ATOM 1620 C CA . LEU A 1 200 ? 8.606 -4.316 9.174 1.00 88.69 200 LEU A CA 1
ATOM 1621 C C . LEU A 1 200 ? 7.427 -5.148 9.702 1.00 88.69 200 LEU A C 1
ATOM 1623 O O . LEU A 1 200 ? 7.257 -5.281 10.914 1.00 88.69 200 LEU A O 1
ATOM 1627 N N . SER A 1 201 ? 6.700 -5.830 8.814 1.00 88.06 201 SER A N 1
ATOM 1628 C CA . SER A 1 201 ? 5.560 -6.694 9.163 1.00 88.06 201 SER A CA 1
ATOM 1629 C C . SER A 1 201 ? 5.923 -7.850 10.095 1.00 88.06 201 SER A C 1
ATOM 1631 O O . SER A 1 201 ? 5.085 -8.324 10.861 1.00 88.06 201 SER A O 1
ATOM 1633 N N . LYS A 1 202 ? 7.167 -8.342 10.049 1.00 84.62 202 LYS A N 1
ATOM 1634 C CA . LYS A 1 202 ? 7.655 -9.365 10.988 1.00 84.62 202 LYS A CA 1
ATOM 1635 C C . LYS A 1 202 ? 7.974 -8.788 12.367 1.00 84.62 202 LYS A C 1
ATOM 1637 O O . LYS A 1 202 ? 7.791 -9.498 13.350 1.00 84.62 202 LYS A O 1
ATOM 1642 N N . MET A 1 203 ? 8.408 -7.530 12.461 1.00 78.94 203 MET A N 1
ATOM 1643 C CA . MET A 1 203 ? 8.705 -6.869 13.744 1.00 78.94 203 MET A CA 1
ATOM 1644 C C . MET A 1 203 ? 7.454 -6.610 14.584 1.00 78.94 203 MET A C 1
ATOM 1646 O O . MET A 1 203 ? 7.541 -6.515 15.805 1.00 78.94 203 MET A O 1
ATOM 1650 N N . THR A 1 204 ? 6.289 -6.528 13.946 1.00 72.81 204 THR A N 1
ATOM 1651 C CA . THR A 1 204 ? 4.990 -6.345 14.609 1.00 72.81 204 THR A CA 1
ATOM 1652 C C . THR A 1 204 ? 4.287 -7.661 14.950 1.00 72.81 204 THR A C 1
ATOM 1654 O O . THR A 1 204 ? 3.170 -7.640 15.468 1.00 72.81 204 THR A O 1
ATOM 1657 N N . LYS A 1 205 ? 4.908 -8.821 14.688 1.00 75.19 205 LYS A N 1
ATOM 1658 C CA . LYS A 1 205 ? 4.372 -10.135 15.079 1.00 75.19 205 LYS A CA 1
ATOM 1659 C C . LYS A 1 205 ? 4.845 -10.557 16.470 1.00 75.19 205 LYS A C 1
ATOM 1661 O O . LYS A 1 205 ? 5.978 -10.302 16.883 1.00 75.19 205 LYS A O 1
ATOM 1666 N N . ASP A 1 206 ? 3.979 -11.285 17.165 1.00 64.25 206 ASP A N 1
ATOM 1667 C CA . ASP A 1 206 ? 4.344 -12.006 18.379 1.00 64.25 206 ASP A CA 1
ATOM 1668 C C . ASP A 1 206 ? 5.374 -13.100 18.058 1.00 64.25 206 ASP A C 1
ATOM 1670 O O . ASP A 1 206 ? 5.231 -13.827 17.076 1.00 64.25 206 ASP A O 1
ATOM 1674 N N . GLY A 1 207 ? 6.448 -13.183 18.853 1.00 61.00 207 GLY A N 1
ATOM 1675 C CA . GLY A 1 207 ? 7.539 -14.150 18.658 1.00 61.00 207 GLY A CA 1
ATOM 1676 C C . GLY A 1 207 ? 8.733 -13.668 17.819 1.00 61.00 207 GLY A C 1
ATOM 1677 O O . GLY A 1 207 ? 9.646 -14.450 17.567 1.00 61.00 207 GLY A O 1
ATOM 1678 N N . SER A 1 208 ? 8.766 -12.401 17.391 1.00 68.31 208 SER A N 1
ATOM 1679 C CA . SER A 1 208 ? 9.968 -11.787 16.798 1.00 68.31 208 SER A CA 1
ATOM 1680 C C . SER A 1 208 ? 11.112 -11.657 17.822 1.00 68.31 208 SER A C 1
ATOM 1682 O O . SER A 1 208 ? 10.875 -11.622 19.018 1.00 68.31 208 SER A O 1
ATOM 1684 N N . ALA A 1 209 ? 12.369 -11.527 17.385 1.00 64.75 209 ALA A N 1
ATOM 1685 C CA . ALA A 1 209 ? 13.475 -11.199 18.301 1.00 64.75 209 ALA A CA 1
ATOM 1686 C C . ALA A 1 209 ? 13.347 -9.774 18.891 1.00 64.75 209 ALA A C 1
ATOM 1688 O O . ALA A 1 209 ? 13.819 -9.496 19.994 1.00 64.75 209 ALA A O 1
ATOM 1689 N N . PHE A 1 210 ? 12.673 -8.884 18.156 1.00 66.50 210 PHE A N 1
ATOM 1690 C CA . PHE A 1 210 ? 12.444 -7.485 18.517 1.00 66.50 210 PHE A CA 1
ATOM 1691 C C . PHE A 1 210 ? 10.990 -7.100 18.260 1.00 66.50 210 PHE A C 1
ATOM 1693 O O . PHE A 1 210 ? 10.406 -7.534 17.263 1.00 66.50 210 PHE A O 1
ATOM 1700 N N . LYS A 1 211 ? 10.439 -6.242 19.118 1.00 73.56 211 LYS A N 1
ATOM 1701 C CA . LYS A 1 211 ? 9.135 -5.595 18.931 1.00 73.56 211 LYS A CA 1
ATOM 1702 C C . LYS A 1 211 ? 9.302 -4.086 18.878 1.00 73.56 211 LYS A C 1
ATOM 1704 O O . LYS A 1 211 ? 10.257 -3.549 19.429 1.00 73.56 211 LYS A O 1
ATOM 1709 N N . LEU A 1 212 ? 8.373 -3.399 18.227 1.00 75.81 212 LEU A N 1
ATOM 1710 C CA . LEU A 1 212 ? 8.267 -1.951 18.378 1.00 75.81 212 LEU A CA 1
ATOM 1711 C C . LEU A 1 212 ? 7.841 -1.609 19.811 1.00 75.81 212 LEU A C 1
ATOM 1713 O O . LEU A 1 212 ? 7.085 -2.355 20.435 1.00 75.81 212 LEU A O 1
ATOM 1717 N N . ASN A 1 213 ? 8.343 -0.489 20.324 1.00 75.50 213 ASN A N 1
ATOM 1718 C CA . ASN A 1 213 ? 7.990 0.022 21.640 1.00 75.50 213 ASN A CA 1
ATOM 1719 C C . ASN A 1 213 ? 6.463 0.203 21.735 1.00 75.50 213 ASN A C 1
ATOM 1721 O O . ASN A 1 213 ? 5.922 0.946 20.924 1.00 75.50 213 ASN A O 1
ATOM 1725 N N . PRO A 1 214 ? 5.751 -0.422 22.692 1.00 72.19 214 PRO A N 1
ATOM 1726 C CA . PRO A 1 214 ? 4.302 -0.246 22.833 1.00 72.19 214 PRO A CA 1
ATOM 1727 C C . PRO A 1 214 ? 3.873 1.217 23.044 1.00 72.19 214 PRO A C 1
ATOM 1729 O O . PRO A 1 214 ? 2.746 1.585 22.716 1.00 72.19 214 PRO A O 1
ATOM 1732 N N . GLU A 1 215 ? 4.780 2.069 23.519 1.00 76.19 215 GLU A N 1
ATOM 1733 C CA . GLU A 1 215 ? 4.550 3.484 23.815 1.00 76.19 215 GLU A CA 1
ATOM 1734 C C . GLU A 1 215 ? 5.007 4.422 22.680 1.00 76.19 215 GLU A C 1
ATOM 1736 O O . GLU A 1 215 ? 5.528 5.509 22.926 1.00 76.19 215 GLU A O 1
ATOM 1741 N N . LEU A 1 216 ? 4.828 4.031 21.411 1.00 83.12 216 LEU A N 1
ATOM 1742 C CA . LEU A 1 216 ? 5.014 4.974 20.299 1.00 83.12 216 LEU A CA 1
ATOM 1743 C C . LEU A 1 216 ? 3.958 6.085 20.336 1.00 83.12 216 LEU A C 1
ATOM 1745 O O . LEU A 1 216 ? 2.765 5.814 20.505 1.00 83.12 216 LEU A O 1
ATOM 1749 N N . ASP A 1 217 ? 4.418 7.322 20.141 1.00 81.12 217 ASP A N 1
ATOM 1750 C CA . ASP A 1 217 ? 3.564 8.489 19.928 1.00 81.12 217 ASP A CA 1
ATOM 1751 C C . ASP A 1 217 ? 2.921 8.480 18.533 1.00 81.12 217 ASP A C 1
ATOM 1753 O O . ASP A 1 217 ? 3.392 7.818 17.597 1.00 81.12 217 ASP A O 1
ATOM 1757 N N . SER A 1 218 ? 1.836 9.237 18.388 1.00 81.38 218 SER A N 1
ATOM 1758 C CA . SER A 1 218 ? 1.076 9.318 17.142 1.00 81.38 218 SER A CA 1
ATOM 1759 C C . SER A 1 218 ? 1.895 9.833 15.971 1.00 81.38 218 SER A C 1
ATOM 1761 O O . SER A 1 218 ? 1.680 9.387 14.849 1.00 81.38 218 SER A O 1
ATOM 1763 N N . ARG A 1 219 ? 2.860 10.730 16.204 1.00 82.00 219 ARG A N 1
ATOM 1764 C CA . ARG A 1 219 ? 3.745 11.225 15.141 1.00 82.00 219 ARG A CA 1
ATOM 1765 C C . ARG A 1 219 ? 4.582 10.094 14.551 1.00 82.00 219 ARG A C 1
ATOM 1767 O O . ARG A 1 219 ? 4.690 9.974 13.333 1.00 82.00 219 ARG A O 1
ATOM 1774 N N . THR A 1 220 ? 5.173 9.266 15.408 1.00 84.19 220 THR A N 1
ATOM 1775 C CA . THR A 1 220 ? 5.991 8.133 14.973 1.00 84.19 220 THR A CA 1
ATOM 1776 C C . THR A 1 220 ? 5.128 7.072 14.293 1.00 84.19 220 THR A C 1
ATOM 1778 O O . THR A 1 220 ? 5.544 6.525 13.274 1.00 84.19 220 THR A O 1
ATOM 1781 N N . LEU A 1 221 ? 3.928 6.800 14.813 1.00 87.44 221 LEU A N 1
ATOM 1782 C CA . LEU A 1 221 ? 2.986 5.859 14.197 1.00 87.44 221 LEU A CA 1
ATOM 1783 C C . LEU A 1 221 ? 2.497 6.340 12.824 1.00 87.44 221 LEU A C 1
ATOM 1785 O O . LEU A 1 221 ? 2.535 5.569 11.869 1.00 87.44 221 LEU A O 1
ATOM 1789 N N . ASP A 1 222 ? 2.119 7.614 12.699 1.00 86.06 222 ASP A N 1
ATOM 1790 C CA . ASP A 1 222 ? 1.698 8.222 11.431 1.00 86.06 222 ASP A CA 1
ATOM 1791 C C . ASP A 1 222 ? 2.817 8.128 10.389 1.00 86.06 222 ASP A C 1
ATOM 1793 O O . ASP A 1 222 ? 2.603 7.634 9.279 1.00 86.06 222 ASP A O 1
ATOM 1797 N N . PHE A 1 223 ? 4.042 8.476 10.788 1.00 86.94 223 PHE A N 1
ATOM 1798 C CA . PHE A 1 223 ? 5.220 8.346 9.939 1.00 86.94 223 PHE A CA 1
ATOM 1799 C C . PHE A 1 223 ? 5.455 6.896 9.481 1.00 86.94 223 PHE A C 1
ATOM 1801 O O . PHE A 1 223 ? 5.617 6.639 8.287 1.00 86.94 223 PHE A O 1
ATOM 1808 N N . LEU A 1 224 ? 5.428 5.936 10.411 1.00 89.56 224 LEU A N 1
ATOM 1809 C CA . LEU A 1 224 ? 5.614 4.513 10.114 1.00 89.56 224 LEU A CA 1
ATOM 1810 C C . LEU A 1 224 ? 4.475 3.917 9.275 1.00 89.56 224 LEU A C 1
ATOM 1812 O O . LEU A 1 224 ? 4.703 2.928 8.579 1.00 89.56 224 LEU A O 1
ATOM 1816 N N . SER A 1 225 ? 3.277 4.499 9.324 1.00 89.19 225 SER A N 1
ATOM 1817 C CA . SER A 1 225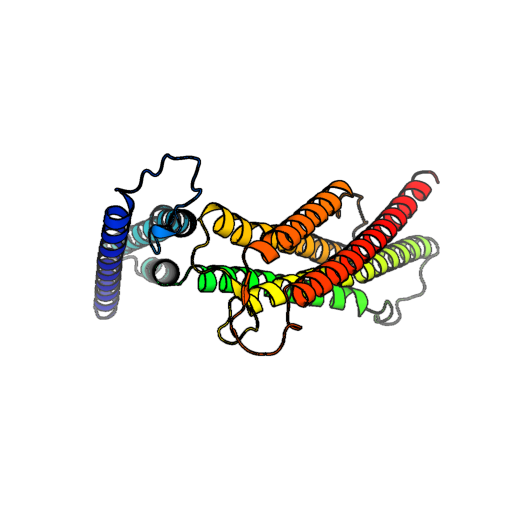 ? 2.146 4.070 8.498 1.00 89.19 225 SER A CA 1
ATOM 1818 C C . SER A 1 225 ? 2.259 4.560 7.052 1.00 89.19 225 SER A C 1
ATOM 1820 O O . SER A 1 225 ? 2.028 3.784 6.131 1.00 89.19 225 SER A O 1
ATOM 1822 N N . LYS A 1 226 ? 2.674 5.815 6.837 1.00 88.56 226 LYS A N 1
ATOM 1823 C CA . LYS A 1 226 ? 2.653 6.458 5.512 1.00 88.56 226 LYS A CA 1
ATOM 1824 C C . LYS A 1 226 ? 3.939 6.260 4.724 1.00 88.56 226 LYS A C 1
ATOM 1826 O O . LYS A 1 226 ? 3.902 5.956 3.537 1.00 88.56 226 LYS A O 1
ATOM 1831 N N . CYS A 1 227 ? 5.087 6.451 5.368 1.00 89.62 227 CYS A N 1
ATOM 1832 C CA . CYS A 1 227 ? 6.363 6.550 4.667 1.00 89.62 227 CYS A CA 1
ATOM 1833 C C . CYS A 1 227 ? 6.771 5.242 3.947 1.00 89.62 227 CYS A C 1
ATOM 1835 O O . CYS A 1 227 ? 7.131 5.302 2.769 1.00 89.62 227 CYS A O 1
ATOM 1837 N N . PRO A 1 228 ? 6.636 4.043 4.557 1.00 92.12 228 PRO A N 1
ATOM 1838 C CA . PRO A 1 228 ? 6.858 2.788 3.835 1.00 92.12 228 PRO A CA 1
ATOM 1839 C C . PRO A 1 228 ? 5.933 2.608 2.622 1.00 92.12 228 PRO A C 1
ATOM 1841 O O . PRO A 1 228 ? 6.387 2.115 1.591 1.00 92.12 228 PRO A O 1
ATOM 1844 N N . GLY A 1 229 ? 4.671 3.041 2.737 1.00 89.88 229 GLY A N 1
ATOM 1845 C CA . GLY A 1 229 ? 3.694 3.005 1.646 1.00 89.88 229 GLY A CA 1
ATOM 1846 C C . GLY A 1 229 ? 4.070 3.931 0.494 1.00 89.88 229 GLY A C 1
ATOM 1847 O O . GLY A 1 229 ? 4.054 3.507 -0.653 1.00 89.88 229 GLY A O 1
ATOM 1848 N N . LEU A 1 230 ? 4.554 5.147 0.774 1.00 90.06 230 LEU A N 1
ATOM 1849 C CA . LEU A 1 230 ? 5.049 6.055 -0.271 1.00 90.06 230 LEU A CA 1
ATOM 1850 C C . LEU A 1 230 ? 6.163 5.417 -1.111 1.00 90.06 230 LEU A C 1
ATOM 1852 O O . LEU A 1 230 ? 6.132 5.512 -2.339 1.00 90.06 230 LEU A O 1
ATOM 1856 N N . ILE A 1 231 ? 7.115 4.730 -0.471 1.00 92.56 231 ILE A N 1
ATOM 1857 C CA . ILE A 1 231 ? 8.180 4.006 -1.181 1.00 92.56 231 ILE A CA 1
ATOM 1858 C C . ILE A 1 231 ? 7.591 2.894 -2.054 1.00 92.56 231 ILE A C 1
ATOM 1860 O O . ILE A 1 231 ? 7.987 2.745 -3.210 1.00 92.56 231 ILE A O 1
ATOM 1864 N N . ALA A 1 232 ? 6.644 2.127 -1.515 1.00 94.81 232 ALA A N 1
ATOM 1865 C CA . ALA A 1 232 ? 5.982 1.044 -2.229 1.00 94.81 232 ALA A CA 1
ATOM 1866 C C . ALA A 1 232 ? 5.179 1.539 -3.436 1.00 94.81 232 ALA A C 1
ATOM 1868 O O . ALA A 1 232 ? 5.398 1.042 -4.538 1.00 94.81 232 ALA A O 1
ATOM 1869 N N . THR A 1 233 ? 4.341 2.563 -3.266 1.00 91.81 233 THR A N 1
ATOM 1870 C CA . THR A 1 233 ? 3.534 3.164 -4.336 1.00 91.81 233 THR A CA 1
ATOM 1871 C C . THR A 1 233 ? 4.407 3.637 -5.496 1.00 91.81 233 THR A C 1
ATOM 1873 O O . THR A 1 233 ? 4.166 3.261 -6.637 1.00 91.81 233 THR A O 1
ATOM 1876 N N . HIS A 1 234 ? 5.484 4.375 -5.224 1.00 90.94 234 HIS A N 1
ATOM 1877 C CA . HIS A 1 234 ? 6.350 4.873 -6.296 1.00 90.94 234 HIS A CA 1
ATOM 1878 C C . HIS A 1 234 ? 7.080 3.740 -7.032 1.00 90.94 234 HIS A C 1
ATOM 1880 O O . HIS A 1 234 ? 7.241 3.771 -8.251 1.00 90.94 234 HIS A O 1
ATOM 1886 N N . VAL A 1 235 ? 7.535 2.715 -6.305 1.00 93.56 235 VAL A N 1
ATOM 1887 C CA . VAL A 1 235 ? 8.173 1.540 -6.920 1.00 93.56 235 VAL A CA 1
ATOM 1888 C C . VAL A 1 235 ? 7.164 0.728 -7.743 1.00 93.56 235 VAL A C 1
ATOM 1890 O O . VAL A 1 235 ? 7.516 0.220 -8.812 1.00 93.56 235 VAL A O 1
ATOM 1893 N N . TYR A 1 236 ? 5.914 0.645 -7.288 1.00 94.50 236 TYR A N 1
ATOM 1894 C CA . TYR A 1 236 ? 4.806 0.039 -8.023 1.00 94.50 236 TYR A CA 1
ATOM 1895 C C . TYR A 1 236 ? 4.506 0.802 -9.318 1.00 94.50 236 TYR A C 1
ATOM 1897 O O . TYR A 1 236 ? 4.459 0.198 -10.390 1.00 94.50 236 TYR A O 1
ATOM 1905 N N . GLU A 1 237 ? 4.380 2.127 -9.253 1.00 91.44 237 GLU A N 1
ATOM 1906 C CA . GLU A 1 237 ? 4.123 2.985 -10.416 1.00 91.44 237 GLU A CA 1
ATOM 1907 C C . GLU A 1 237 ? 5.191 2.818 -11.500 1.00 91.44 237 GLU A C 1
ATOM 1909 O O . GLU A 1 237 ? 4.857 2.688 -12.680 1.00 91.44 237 GLU A O 1
ATOM 1914 N N . VAL A 1 238 ? 6.467 2.719 -11.112 1.00 91.44 238 VAL A N 1
ATOM 1915 C CA . VAL A 1 238 ? 7.567 2.405 -12.039 1.00 91.44 238 VAL A CA 1
ATOM 1916 C C . VAL A 1 238 ? 7.349 1.060 -12.719 1.00 91.44 238 VAL A C 1
ATOM 1918 O O . VAL A 1 238 ? 7.415 0.963 -13.946 1.00 91.44 238 VAL A O 1
ATOM 1921 N N . ALA A 1 239 ? 7.087 0.011 -11.939 1.00 94.06 239 ALA A N 1
ATOM 1922 C CA . ALA A 1 239 ? 6.914 -1.336 -12.471 1.00 94.06 239 ALA A CA 1
ATOM 1923 C C . ALA A 1 239 ? 5.727 -1.418 -13.445 1.00 94.06 239 ALA A C 1
ATOM 1925 O O . ALA A 1 239 ? 5.837 -2.014 -14.525 1.00 94.06 239 ALA A O 1
ATOM 1926 N N . MET A 1 240 ? 4.614 -0.774 -13.094 1.00 93.06 240 MET A N 1
ATOM 1927 C CA . MET A 1 240 ? 3.416 -0.722 -13.926 1.00 93.06 240 MET A CA 1
ATOM 1928 C C . MET A 1 240 ? 3.626 0.107 -15.190 1.00 93.06 240 MET A C 1
ATOM 1930 O O . MET A 1 240 ? 3.205 -0.325 -16.265 1.00 93.06 240 MET A O 1
ATOM 1934 N N . SER A 1 241 ? 4.340 1.229 -15.097 1.00 90.94 241 SER A N 1
ATOM 1935 C CA . SER A 1 241 ? 4.673 2.065 -16.253 1.00 90.94 241 SER A CA 1
ATOM 1936 C C . SER A 1 241 ? 5.562 1.316 -17.246 1.00 90.94 241 SER A C 1
ATOM 1938 O O . SER A 1 241 ? 5.258 1.284 -18.437 1.00 90.94 241 SER A O 1
ATOM 1940 N N . ILE A 1 242 ? 6.589 0.598 -16.773 1.00 91.50 242 ILE A N 1
ATOM 1941 C CA . ILE A 1 242 ? 7.423 -0.269 -17.627 1.00 91.50 242 ILE A CA 1
ATOM 1942 C C . ILE A 1 242 ? 6.571 -1.348 -18.309 1.00 91.50 242 ILE A C 1
ATOM 1944 O O . ILE A 1 242 ? 6.724 -1.611 -19.504 1.00 91.50 242 ILE A O 1
ATOM 1948 N N . SER A 1 243 ? 5.655 -1.975 -17.565 1.00 91.50 243 SER A N 1
ATOM 1949 C CA . SER A 1 243 ? 4.752 -2.987 -18.121 1.00 91.50 243 SER A CA 1
ATOM 1950 C C . SER A 1 243 ? 3.821 -2.407 -19.190 1.00 91.50 243 SER A C 1
ATOM 1952 O O . SER A 1 243 ? 3.604 -3.048 -20.221 1.00 91.50 243 SER A O 1
ATOM 1954 N N . ALA A 1 244 ? 3.295 -1.200 -18.978 1.00 89.56 244 ALA A N 1
ATOM 1955 C CA . ALA A 1 244 ? 2.450 -0.499 -19.940 1.00 89.56 244 ALA A CA 1
ATOM 1956 C C . ALA A 1 244 ? 3.226 -0.135 -21.214 1.00 89.56 244 ALA A C 1
ATOM 1958 O O . ALA A 1 244 ? 2.749 -0.436 -22.311 1.00 89.56 244 ALA A O 1
ATOM 1959 N N . LEU A 1 245 ? 4.447 0.398 -21.074 1.00 89.12 245 LEU A N 1
ATOM 1960 C CA . LEU A 1 245 ? 5.337 0.683 -22.202 1.00 89.12 245 LEU A CA 1
ATOM 1961 C C . LEU A 1 245 ? 5.574 -0.568 -23.052 1.00 89.12 245 LEU A C 1
ATOM 1963 O O . LEU A 1 245 ? 5.424 -0.528 -24.272 1.00 89.12 245 LEU A O 1
ATOM 1967 N N . HIS A 1 246 ? 5.863 -1.698 -22.401 1.00 88.69 246 HIS A N 1
ATOM 1968 C CA . HIS A 1 246 ? 6.063 -2.972 -23.085 1.00 88.69 246 HIS A CA 1
ATOM 1969 C C . HIS A 1 246 ? 4.800 -3.460 -23.809 1.00 88.69 246 HIS A C 1
ATOM 1971 O O . HIS A 1 246 ? 4.862 -3.862 -24.969 1.00 88.69 246 HIS A O 1
ATOM 1977 N N . LYS A 1 247 ? 3.640 -3.439 -23.137 1.00 86.25 247 LYS A N 1
ATOM 1978 C CA . LYS A 1 247 ? 2.369 -3.934 -23.699 1.00 86.25 247 LYS A CA 1
ATOM 1979 C C . LYS A 1 247 ? 1.908 -3.122 -24.905 1.00 86.25 247 LYS A C 1
ATOM 1981 O O . LYS A 1 247 ? 1.386 -3.705 -25.851 1.00 86.25 247 LYS A O 1
ATOM 1986 N N . ASN A 1 248 ? 2.110 -1.810 -24.859 1.00 85.12 248 ASN A N 1
ATOM 1987 C CA . ASN A 1 248 ? 1.658 -0.885 -25.893 1.00 85.12 248 ASN A CA 1
ATOM 1988 C C . ASN A 1 248 ? 2.738 -0.592 -26.943 1.00 85.12 248 ASN A C 1
ATOM 1990 O O . ASN A 1 248 ? 2.492 0.201 -27.848 1.00 85.12 248 ASN A O 1
ATOM 1994 N N . ASN A 1 249 ? 3.931 -1.186 -26.804 1.00 80.50 249 ASN A N 1
ATOM 1995 C CA . ASN A 1 249 ? 5.114 -0.865 -27.602 1.00 80.50 249 ASN A CA 1
ATOM 1996 C C . ASN A 1 249 ? 5.378 0.654 -27.677 1.00 80.50 249 ASN A C 1
ATOM 1998 O O . ASN A 1 249 ? 5.746 1.198 -28.719 1.00 80.50 249 ASN A O 1
ATOM 2002 N N . GLN A 1 250 ? 5.121 1.351 -26.568 1.00 82.56 250 GLN A N 1
ATOM 2003 C CA . GLN A 1 250 ? 5.283 2.796 -26.474 1.00 82.56 250 GLN A CA 1
ATOM 2004 C C . GLN A 1 250 ? 6.759 3.149 -26.317 1.00 82.56 250 GLN A C 1
ATOM 2006 O O . GLN A 1 250 ? 7.559 2.371 -25.791 1.00 82.56 250 GLN A O 1
ATOM 2011 N N . ARG A 1 251 ? 7.117 4.342 -26.788 1.00 76.25 251 ARG A N 1
ATOM 2012 C CA . ARG A 1 251 ? 8.459 4.882 -26.594 1.00 76.25 251 ARG A CA 1
ATOM 2013 C C . ARG A 1 251 ? 8.666 5.215 -25.125 1.00 76.25 251 ARG A C 1
ATOM 2015 O O . ARG A 1 251 ? 7.753 5.695 -24.458 1.00 76.25 251 ARG A O 1
ATOM 2022 N N . ILE A 1 252 ? 9.880 4.971 -24.653 1.00 72.94 252 ILE A N 1
ATOM 2023 C CA . ILE A 1 252 ? 10.317 5.420 -23.335 1.00 72.94 252 ILE A CA 1
ATOM 2024 C C . ILE A 1 252 ? 10.434 6.943 -23.406 1.00 72.94 252 ILE A C 1
ATOM 2026 O O . ILE A 1 252 ? 11.292 7.452 -24.128 1.00 72.94 252 ILE A O 1
ATOM 2030 N N . ASP A 1 253 ? 9.573 7.662 -22.692 1.00 66.88 253 ASP A N 1
ATOM 2031 C CA . ASP A 1 253 ? 9.810 9.072 -22.403 1.00 66.88 253 ASP A CA 1
ATOM 2032 C C . ASP A 1 253 ? 10.667 9.202 -21.130 1.00 66.88 253 ASP A C 1
ATOM 2034 O O . ASP A 1 253 ? 10.764 8.276 -20.319 1.00 66.88 253 ASP A O 1
ATOM 2038 N N . GLY A 1 254 ? 11.322 10.350 -20.953 1.00 59.84 254 GLY A N 1
ATOM 2039 C CA . GLY A 1 254 ? 12.147 10.618 -19.769 1.00 59.84 254 GLY A CA 1
ATOM 2040 C C . GLY A 1 254 ? 11.352 10.830 -18.471 1.00 59.84 254 GLY A C 1
ATOM 2041 O O . GLY A 1 254 ? 11.902 11.331 -17.493 1.00 59.84 254 GLY A O 1
ATOM 2042 N N . SER A 1 255 ? 10.050 10.515 -18.443 1.00 60.81 255 SER A N 1
ATOM 2043 C CA . SER A 1 255 ? 9.166 10.738 -17.292 1.00 60.81 255 SER A CA 1
ATOM 2044 C C . SER A 1 255 ? 9.041 9.522 -16.372 1.00 60.81 255 SER A C 1
ATOM 2046 O O . SER A 1 255 ? 8.386 9.628 -15.334 1.00 60.81 255 SER A O 1
ATOM 2048 N N . LEU A 1 256 ? 9.637 8.373 -16.714 1.00 65.38 256 LEU A N 1
ATOM 2049 C CA . LEU A 1 256 ? 9.392 7.116 -15.996 1.00 65.38 256 LEU A CA 1
ATOM 2050 C C . LEU A 1 256 ? 9.737 7.199 -14.499 1.00 65.38 256 LEU A C 1
ATOM 2052 O O . LEU A 1 256 ? 9.029 6.621 -13.684 1.00 65.38 256 LEU A O 1
ATOM 2056 N N . MET A 1 257 ? 10.823 7.901 -14.153 1.00 69.25 257 MET A N 1
ATOM 2057 C CA . MET A 1 257 ? 11.189 8.302 -12.790 1.00 69.25 257 MET A CA 1
ATOM 2058 C C . MET A 1 257 ? 12.381 9.259 -12.830 1.00 69.25 257 MET A C 1
ATOM 2060 O O . MET A 1 257 ? 13.448 8.902 -13.328 1.00 69.25 257 MET A O 1
ATOM 2064 N N . SER A 1 258 ? 12.237 10.447 -12.244 1.00 73.62 258 SER A N 1
ATOM 2065 C CA . SER A 1 258 ? 13.354 11.389 -12.144 1.00 73.62 258 SER A CA 1
ATOM 2066 C C . SER A 1 258 ? 14.391 10.930 -11.111 1.00 73.62 258 SER A C 1
ATOM 2068 O O . SER A 1 258 ? 14.050 10.309 -10.098 1.00 73.62 258 SER A O 1
ATOM 2070 N N . ALA A 1 259 ? 15.657 11.308 -11.311 1.00 79.75 259 ALA A N 1
ATOM 2071 C CA . ALA A 1 259 ? 16.706 11.095 -10.312 1.00 79.75 259 ALA A CA 1
ATOM 2072 C C . ALA A 1 259 ? 16.329 11.707 -8.951 1.00 79.75 259 ALA A C 1
ATOM 2074 O O . ALA A 1 259 ? 16.485 11.058 -7.920 1.00 79.75 259 ALA A O 1
ATOM 2075 N N . SER A 1 260 ? 15.707 12.892 -8.949 1.00 80.19 260 SER A N 1
ATOM 2076 C CA . SER A 1 260 ? 15.211 13.540 -7.729 1.00 80.19 260 SER A CA 1
ATOM 2077 C C . SER A 1 260 ? 14.138 12.732 -6.992 1.00 80.19 260 SER A C 1
ATOM 2079 O O . SER A 1 260 ? 14.122 12.712 -5.758 1.00 80.19 260 SER A O 1
ATOM 2081 N N . SER A 1 261 ? 13.254 12.039 -7.715 1.00 82.19 261 SER A N 1
ATOM 2082 C CA . SER A 1 261 ? 12.236 11.177 -7.104 1.00 82.19 261 SER A CA 1
ATOM 2083 C C . SER A 1 261 ? 12.897 9.984 -6.412 1.00 82.19 261 SER A C 1
ATOM 2085 O O . SER A 1 261 ? 12.587 9.685 -5.260 1.00 82.19 261 SER A O 1
ATOM 2087 N N . LEU A 1 262 ? 13.871 9.343 -7.065 1.00 84.88 262 LEU A N 1
ATOM 2088 C CA . LEU A 1 262 ? 14.613 8.214 -6.492 1.00 84.88 262 LEU A CA 1
ATOM 2089 C C . LEU A 1 262 ? 15.491 8.619 -5.301 1.00 84.88 262 LEU A C 1
ATOM 2091 O O . LEU A 1 262 ? 15.605 7.856 -4.336 1.00 84.88 262 LEU A O 1
ATOM 2095 N N . ASP A 1 263 ? 16.068 9.818 -5.328 1.00 86.06 263 ASP A N 1
ATOM 2096 C CA . ASP A 1 263 ? 16.782 10.389 -4.184 1.00 86.06 263 ASP A CA 1
ATOM 2097 C C . ASP A 1 263 ? 15.843 10.618 -3.000 1.00 86.06 263 ASP A C 1
ATOM 2099 O O . ASP A 1 263 ? 16.178 10.265 -1.867 1.00 86.06 263 ASP A O 1
ATOM 2103 N N . THR A 1 264 ? 14.642 11.138 -3.264 1.00 87.56 264 THR A N 1
ATOM 2104 C CA . THR A 1 264 ? 13.605 11.325 -2.241 1.00 87.56 264 THR A CA 1
ATOM 2105 C C . THR A 1 264 ? 13.244 9.989 -1.595 1.00 87.56 264 THR A C 1
ATOM 2107 O O . THR A 1 264 ? 13.358 9.853 -0.377 1.00 87.56 264 THR A O 1
ATOM 2110 N N . LEU A 1 265 ? 12.945 8.957 -2.394 1.00 87.81 265 LEU A N 1
ATOM 2111 C CA . LEU A 1 265 ? 12.663 7.610 -1.880 1.00 87.81 265 LEU A CA 1
ATOM 2112 C C . LEU A 1 265 ? 13.823 7.034 -1.064 1.00 87.81 265 LEU A C 1
ATOM 2114 O O . LEU A 1 265 ? 13.628 6.424 -0.012 1.00 87.81 265 LEU A O 1
ATOM 2118 N N . SER A 1 266 ? 15.049 7.237 -1.543 1.00 91.12 266 SER A N 1
ATOM 2119 C CA . SER A 1 266 ? 16.252 6.769 -0.858 1.00 91.12 266 SER A CA 1
ATOM 2120 C C . SER A 1 266 ? 16.446 7.463 0.488 1.00 91.12 266 SER A C 1
ATOM 2122 O O . SER A 1 266 ? 16.903 6.833 1.444 1.00 91.12 266 SER A O 1
ATOM 2124 N N . ASN A 1 267 ? 16.109 8.749 0.584 1.00 89.50 267 ASN A N 1
ATOM 2125 C CA . ASN A 1 267 ? 16.184 9.513 1.824 1.00 89.50 267 ASN A CA 1
ATOM 2126 C C . ASN A 1 267 ? 15.101 9.087 2.818 1.00 89.50 267 ASN A C 1
ATOM 2128 O O . ASN A 1 267 ? 15.428 8.867 3.985 1.00 89.50 267 ASN A O 1
ATOM 2132 N N . GLU A 1 268 ? 13.872 8.865 2.352 1.00 89.12 268 GLU A N 1
ATOM 2133 C CA . GLU A 1 268 ? 12.784 8.316 3.168 1.00 89.12 268 GLU A CA 1
ATOM 2134 C C . GLU A 1 268 ? 13.158 6.943 3.747 1.00 89.12 268 GLU A C 1
ATOM 2136 O O . GLU A 1 268 ? 13.131 6.741 4.965 1.00 89.12 268 GLU A O 1
ATOM 2141 N N . LEU A 1 269 ? 13.654 6.023 2.909 1.00 91.31 269 LEU A N 1
ATOM 2142 C CA . LEU A 1 269 ? 14.135 4.715 3.363 1.00 91.31 269 LEU A CA 1
ATOM 2143 C C . LEU A 1 269 ? 15.240 4.858 4.421 1.00 91.31 269 LEU A C 1
ATOM 2145 O O . LEU A 1 269 ? 15.210 4.199 5.465 1.00 91.31 269 LEU A O 1
ATOM 2149 N N . LYS A 1 270 ? 16.233 5.721 4.171 1.00 89.56 270 LYS A N 1
ATOM 2150 C CA . LYS A 1 270 ? 17.336 5.960 5.115 1.00 89.56 270 LYS A CA 1
ATOM 2151 C C . LYS A 1 270 ? 16.829 6.493 6.448 1.00 89.56 270 LYS A C 1
ATOM 2153 O O . LYS A 1 270 ? 17.349 6.058 7.479 1.00 89.56 270 LYS A O 1
ATOM 2158 N N . PHE A 1 271 ? 15.858 7.401 6.422 1.00 87.81 271 PHE A N 1
ATOM 2159 C CA . PHE A 1 271 ? 15.279 8.002 7.614 1.00 87.81 271 PHE A CA 1
ATOM 2160 C C . PHE A 1 271 ? 14.501 6.968 8.435 1.00 87.81 271 PHE A C 1
ATOM 2162 O O . PHE A 1 271 ? 14.752 6.845 9.634 1.00 87.81 271 PHE A O 1
ATOM 2169 N N . ILE A 1 272 ? 13.664 6.134 7.804 1.00 89.19 272 ILE A N 1
ATOM 2170 C CA . ILE A 1 272 ? 12.962 5.041 8.501 1.00 89.19 272 ILE A CA 1
ATOM 2171 C C . ILE A 1 272 ? 13.966 4.088 9.166 1.00 89.19 272 ILE A C 1
ATOM 2173 O O . ILE A 1 272 ? 13.845 3.769 10.350 1.00 89.19 272 ILE A O 1
ATOM 2177 N N . LEU A 1 273 ? 14.999 3.666 8.429 1.00 88.38 273 LEU A N 1
ATOM 2178 C CA . LEU A 1 273 ? 16.032 2.761 8.943 1.00 88.38 273 LEU A CA 1
ATOM 2179 C C . LEU A 1 273 ? 16.882 3.383 10.061 1.00 88.38 273 LEU A C 1
ATOM 2181 O O . LEU A 1 273 ? 17.462 2.647 10.857 1.00 88.38 273 LEU A O 1
ATOM 2185 N N . LEU A 1 274 ? 16.985 4.713 10.120 1.00 85.62 274 LEU A N 1
ATOM 2186 C CA . LEU A 1 274 ? 17.652 5.433 11.206 1.00 85.62 274 LEU A CA 1
ATOM 2187 C C . LEU A 1 274 ? 16.751 5.571 12.441 1.00 85.62 274 LEU A C 1
ATOM 2189 O O . LEU A 1 274 ? 17.245 5.516 13.565 1.00 85.62 274 LEU A O 1
ATOM 2193 N N . LEU A 1 275 ? 15.443 5.735 12.237 1.00 83.69 275 LEU A N 1
ATOM 2194 C CA . LEU A 1 275 ? 14.463 5.900 13.306 1.00 83.69 275 LEU A CA 1
ATOM 2195 C C . LEU A 1 275 ? 14.202 4.582 14.046 1.00 83.69 275 LEU A C 1
ATOM 2197 O O . LEU A 1 275 ? 14.186 4.555 15.278 1.00 83.69 275 LEU A O 1
ATOM 2201 N N . LEU A 1 276 ? 14.035 3.483 13.305 1.00 83.50 276 LEU A N 1
ATOM 2202 C CA . LEU A 1 276 ? 13.632 2.177 13.840 1.00 83.50 276 LEU A CA 1
ATOM 2203 C C . LEU A 1 276 ? 14.482 1.655 15.015 1.00 83.50 276 LEU A C 1
ATOM 2205 O O . LEU A 1 276 ? 13.875 1.236 15.997 1.00 83.50 276 LEU A O 1
ATOM 2209 N N . PRO A 1 277 ? 15.831 1.705 15.013 1.00 79.88 277 PRO A N 1
ATOM 2210 C CA . PRO A 1 277 ? 16.642 1.204 16.125 1.00 79.88 277 PRO A CA 1
ATOM 2211 C C . PRO A 1 277 ? 16.265 1.817 17.477 1.00 79.88 277 PRO A C 1
ATOM 2213 O O . PRO A 1 277 ? 16.225 1.111 18.478 1.00 79.88 277 PRO A O 1
ATOM 2216 N N . SER A 1 278 ? 15.935 3.114 17.501 1.00 75.75 278 SER A N 1
ATOM 2217 C CA . SER A 1 278 ? 15.538 3.833 18.723 1.00 75.75 278 SER A CA 1
ATOM 2218 C C . SER A 1 278 ? 14.134 3.473 19.223 1.00 75.75 278 SER A C 1
ATOM 2220 O O . SER A 1 278 ? 13.740 3.846 20.327 1.00 75.75 278 SER A O 1
ATOM 2222 N N . ARG A 1 279 ? 13.360 2.769 18.393 1.00 80.94 279 ARG A N 1
ATOM 2223 C CA . ARG A 1 279 ? 11.961 2.405 18.625 1.00 80.94 279 ARG A CA 1
ATOM 2224 C C . ARG A 1 279 ? 11.767 0.900 18.820 1.00 80.94 279 ARG A C 1
ATOM 2226 O O . ARG A 1 279 ? 10.640 0.476 19.054 1.00 80.94 279 ARG A O 1
ATOM 2233 N N . LEU A 1 280 ? 12.831 0.102 18.717 1.00 76.88 280 LEU A N 1
ATOM 2234 C CA . LEU A 1 280 ? 12.805 -1.349 18.897 1.00 76.88 280 LEU A CA 1
ATOM 2235 C C . LEU A 1 280 ? 13.179 -1.731 20.336 1.00 76.88 280 LEU A C 1
ATOM 2237 O O . LEU A 1 280 ? 14.146 -1.221 20.895 1.00 76.88 280 LEU A O 1
ATOM 2241 N N . ILE A 1 281 ? 12.438 -2.679 20.910 1.00 72.50 281 ILE A N 1
ATOM 2242 C CA . ILE A 1 281 ? 12.683 -3.279 22.224 1.00 72.50 281 ILE A CA 1
ATOM 2243 C C . ILE A 1 281 ? 12.989 -4.781 22.037 1.00 72.50 281 ILE A C 1
ATOM 2245 O O . ILE A 1 281 ? 12.244 -5.469 21.325 1.00 72.50 281 ILE A O 1
ATOM 2249 N N . PRO A 1 282 ? 14.065 -5.320 22.645 1.00 68.38 282 PRO A N 1
ATOM 2250 C CA . PRO A 1 282 ? 14.344 -6.761 22.663 1.00 68.38 282 PRO A CA 1
ATOM 2251 C C . PRO A 1 282 ? 13.289 -7.543 23.464 1.00 68.38 282 PRO A C 1
ATOM 2253 O O . PRO A 1 282 ? 12.876 -7.090 24.529 1.00 68.38 282 PRO A O 1
ATOM 2256 N N . ILE A 1 283 ? 12.876 -8.731 23.000 1.00 63.88 283 ILE A N 1
ATOM 2257 C CA . ILE A 1 283 ? 11.855 -9.538 23.708 1.00 63.88 283 ILE A CA 1
ATOM 2258 C C . ILE A 1 283 ? 12.445 -10.411 24.832 1.00 63.88 283 ILE A C 1
ATOM 2260 O O . ILE A 1 283 ? 11.770 -10.662 25.827 1.00 63.88 283 ILE A O 1
ATOM 2264 N N . THR A 1 284 ? 13.694 -10.869 24.721 1.00 59.00 284 THR A N 1
ATOM 2265 C CA . THR A 1 284 ? 14.321 -11.756 25.720 1.00 59.00 284 THR A CA 1
ATOM 2266 C C . THR A 1 284 ? 15.457 -11.055 26.471 1.00 59.00 284 THR A C 1
ATOM 2268 O O . THR A 1 284 ? 16.431 -10.662 25.829 1.00 59.00 284 THR A O 1
ATOM 2271 N N . PRO A 1 285 ? 15.408 -10.953 27.816 1.00 52.09 285 PRO A N 1
ATOM 2272 C CA . PRO A 1 285 ? 16.492 -10.361 28.608 1.00 52.09 285 PRO A CA 1
ATOM 2273 C C . PRO A 1 285 ? 17.733 -11.255 28.782 1.00 52.09 285 PRO A C 1
ATOM 2275 O O . PRO A 1 285 ? 18.716 -10.808 29.366 1.00 52.09 285 PRO A O 1
ATOM 2278 N N . HIS A 1 286 ? 17.712 -12.518 28.342 1.00 49.88 286 HIS A N 1
ATOM 2279 C CA . HIS A 1 286 ? 18.751 -13.500 28.672 1.00 49.88 286 HIS A CA 1
ATOM 2280 C C . HIS A 1 286 ? 19.142 -14.374 27.477 1.00 49.88 286 HIS A C 1
ATOM 2282 O O . HIS A 1 286 ? 18.575 -15.437 27.247 1.00 49.88 286 HIS A O 1
ATOM 2288 N N . SER A 1 287 ? 20.158 -13.922 26.749 1.00 42.75 287 SER A N 1
ATOM 2289 C CA . SER A 1 287 ? 21.221 -14.777 26.216 1.00 42.75 287 SER A CA 1
ATOM 2290 C C . SER A 1 287 ? 22.395 -13.860 25.874 1.00 42.75 287 SER A C 1
ATOM 2292 O O . SER A 1 287 ? 22.287 -13.056 24.950 1.00 42.75 287 SER A O 1
ATOM 2294 N N . ASP A 1 288 ? 23.448 -13.917 26.686 1.00 38.56 288 ASP A N 1
ATOM 2295 C CA . ASP A 1 288 ? 24.824 -13.499 26.404 1.00 38.56 288 ASP A CA 1
ATOM 2296 C C . ASP A 1 288 ? 25.009 -12.398 25.349 1.00 38.56 288 ASP A C 1
ATOM 2298 O O . ASP A 1 288 ? 25.076 -12.694 24.164 1.00 38.56 288 ASP A O 1
ATOM 2302 N N . HIS A 1 289 ? 25.115 -11.138 25.787 1.00 43.03 289 HIS A N 1
ATOM 2303 C CA . HIS A 1 289 ? 25.891 -10.013 25.218 1.00 43.03 289 HIS A CA 1
ATOM 2304 C C . HIS A 1 289 ? 26.169 -9.907 23.685 1.00 43.03 289 HIS A C 1
ATOM 2306 O O . HIS A 1 289 ? 27.101 -9.208 23.290 1.00 43.03 289 HIS A O 1
ATOM 2312 N N . SER A 1 290 ? 25.379 -10.514 22.793 1.00 45.31 290 SER A N 1
ATOM 2313 C CA . SER A 1 290 ? 25.739 -10.702 21.375 1.00 45.31 290 SER A CA 1
ATOM 2314 C C . SER A 1 290 ? 24.577 -10.500 20.388 1.00 45.31 290 SER A C 1
ATOM 2316 O O . SER A 1 290 ? 24.799 -10.000 19.285 1.00 45.31 290 SER A O 1
ATOM 2318 N N . THR A 1 291 ? 23.321 -10.749 20.767 1.00 47.84 291 THR A N 1
ATOM 2319 C CA . THR A 1 291 ? 22.124 -10.553 19.910 1.00 47.84 291 THR A CA 1
ATOM 2320 C C . THR A 1 291 ? 21.583 -9.112 19.954 1.00 47.84 291 THR A C 1
ATOM 2322 O O . THR A 1 291 ? 20.387 -8.850 20.061 1.00 47.84 291 THR A O 1
ATOM 2325 N N . SER A 1 292 ? 22.515 -8.164 19.885 1.00 52.97 292 SER A N 1
ATOM 2326 C CA . SER A 1 292 ? 22.362 -6.717 20.072 1.00 52.97 292 SER A CA 1
ATOM 2327 C C . SER A 1 292 ? 21.588 -6.015 18.927 1.00 52.97 292 SER A C 1
ATOM 2329 O O . SER A 1 292 ? 21.457 -6.571 17.830 1.00 52.97 292 SER A O 1
ATOM 2331 N N . PRO A 1 293 ? 21.142 -4.749 19.122 1.00 53.19 293 PRO A N 1
ATOM 2332 C CA . PRO A 1 293 ? 20.922 -3.739 18.069 1.00 53.19 293 PRO A CA 1
ATOM 2333 C C . PRO A 1 293 ? 21.876 -3.798 16.854 1.00 53.19 293 PRO A C 1
ATOM 2335 O O . PRO A 1 293 ? 21.534 -3.305 15.775 1.00 53.19 293 PRO A O 1
ATOM 2338 N N . SER A 1 294 ? 23.041 -4.439 16.995 1.00 63.12 294 SER A N 1
ATOM 2339 C CA . SER A 1 294 ? 23.946 -4.837 15.914 1.00 63.12 294 SER A CA 1
ATOM 2340 C C . SER A 1 294 ? 23.268 -5.599 14.767 1.00 63.12 294 SER A C 1
ATOM 2342 O O . SER A 1 294 ? 23.543 -5.276 13.618 1.00 63.12 294 SER A O 1
ATOM 2344 N N . HIS A 1 295 ? 22.358 -6.550 15.011 1.00 72.00 295 HIS A N 1
ATOM 2345 C CA . HIS A 1 295 ? 21.794 -7.368 13.924 1.00 72.00 295 HIS A CA 1
ATOM 2346 C C . HIS A 1 295 ? 20.812 -6.582 13.036 1.00 72.00 295 HIS A C 1
ATOM 2348 O O . HIS A 1 295 ? 20.821 -6.722 11.812 1.00 72.00 295 HIS A O 1
ATOM 2354 N N . PHE A 1 296 ? 19.976 -5.720 13.629 1.00 77.69 296 PHE A N 1
ATOM 2355 C CA . PHE A 1 296 ? 19.128 -4.810 12.849 1.00 77.69 296 PHE A CA 1
ATOM 2356 C C . PHE A 1 296 ? 19.967 -3.752 12.125 1.00 77.69 296 PHE A C 1
ATOM 2358 O O . PHE A 1 296 ? 19.684 -3.439 10.970 1.00 77.69 296 PHE A O 1
ATOM 2365 N N . SER A 1 297 ? 21.013 -3.238 12.777 1.00 79.75 297 SER A N 1
ATOM 2366 C CA . SER A 1 297 ? 21.921 -2.254 12.179 1.00 79.75 297 SER A CA 1
ATOM 2367 C C . SER A 1 297 ? 22.680 -2.833 10.984 1.00 79.75 297 SER A C 1
ATOM 2369 O O . SER A 1 297 ? 22.718 -2.199 9.936 1.00 79.75 297 SER A O 1
ATOM 2371 N N . LEU A 1 298 ? 23.202 -4.059 11.101 1.00 84.12 298 LEU A N 1
ATOM 2372 C CA . LEU A 1 298 ? 23.859 -4.786 10.010 1.00 84.12 298 LEU A CA 1
ATOM 2373 C C . LEU A 1 298 ? 22.905 -4.991 8.833 1.00 84.12 298 LEU A C 1
ATOM 2375 O O . LEU A 1 298 ? 23.194 -4.543 7.728 1.00 84.12 298 LEU A O 1
ATOM 2379 N N . TRP A 1 299 ? 21.717 -5.546 9.090 1.00 88.31 299 TRP A N 1
ATOM 2380 C CA . TRP A 1 299 ? 20.697 -5.714 8.052 1.00 88.31 299 TRP A CA 1
ATOM 2381 C C . TRP A 1 299 ? 20.301 -4.381 7.393 1.00 88.31 299 TRP A C 1
ATOM 2383 O O . TRP A 1 299 ? 20.109 -4.323 6.181 1.00 88.31 299 TRP A O 1
ATOM 2393 N N . SER A 1 300 ? 20.200 -3.300 8.172 1.00 87.69 300 SER A N 1
ATOM 2394 C CA . SER A 1 300 ? 19.882 -1.965 7.651 1.00 87.69 300 SER A CA 1
ATOM 2395 C C . SER A 1 300 ? 21.001 -1.412 6.767 1.00 87.69 300 SER A C 1
ATOM 2397 O O . SER A 1 300 ? 20.716 -0.766 5.759 1.00 87.69 300 SER A O 1
ATOM 2399 N N . CYS A 1 301 ? 22.266 -1.656 7.120 1.00 89.19 301 CYS A N 1
ATOM 2400 C CA . CYS A 1 301 ? 23.419 -1.305 6.292 1.00 89.19 301 CYS A CA 1
ATOM 2401 C C . CYS A 1 301 ? 23.418 -2.091 4.977 1.00 89.19 301 CYS A C 1
ATOM 2403 O O . CYS A 1 301 ? 23.548 -1.483 3.913 1.00 89.19 301 CYS A O 1
ATOM 2405 N N . ASP A 1 302 ? 23.191 -3.404 5.040 1.00 92.31 302 ASP A N 1
ATOM 2406 C CA . ASP A 1 302 ? 23.117 -4.265 3.856 1.00 92.31 302 ASP A CA 1
ATOM 2407 C C . ASP A 1 302 ? 21.982 -3.824 2.924 1.00 92.31 302 ASP A C 1
ATOM 2409 O O . ASP A 1 302 ? 22.185 -3.663 1.718 1.00 92.31 302 ASP A O 1
ATOM 2413 N N . LEU A 1 303 ? 20.797 -3.548 3.481 1.00 93.94 303 LEU A N 1
ATOM 2414 C CA . LEU A 1 303 ? 19.651 -3.056 2.720 1.00 93.94 303 LEU A CA 1
ATOM 2415 C C . LEU A 1 303 ? 19.962 -1.717 2.037 1.00 93.94 303 LEU A C 1
ATOM 2417 O O . LEU A 1 303 ? 19.679 -1.573 0.850 1.00 93.94 303 LEU A O 1
ATOM 2421 N N . LYS A 1 304 ? 20.579 -0.757 2.741 1.00 93.25 304 LYS A N 1
ATOM 2422 C CA . LYS A 1 304 ? 20.978 0.545 2.167 1.00 93.25 304 LYS A CA 1
ATOM 2423 C C . LYS A 1 304 ? 21.976 0.387 1.021 1.00 93.25 304 LYS A C 1
ATOM 2425 O O . LYS A 1 304 ? 21.844 1.071 0.004 1.00 93.25 304 LYS A O 1
ATOM 2430 N N . ALA A 1 305 ? 22.964 -0.494 1.174 1.00 94.38 305 ALA A N 1
ATOM 2431 C CA . ALA A 1 305 ? 23.969 -0.745 0.145 1.00 94.38 305 ALA A CA 1
ATOM 2432 C C . ALA A 1 305 ? 23.337 -1.376 -1.105 1.00 94.38 305 ALA A C 1
ATOM 2434 O O . ALA A 1 305 ? 23.551 -0.895 -2.220 1.00 94.38 305 ALA A O 1
ATOM 2435 N N . LEU A 1 306 ? 22.502 -2.403 -0.916 1.00 96.19 306 LEU A N 1
ATOM 2436 C CA . LEU A 1 306 ? 21.775 -3.056 -2.007 1.00 96.19 306 LEU A CA 1
ATOM 2437 C C . LEU A 1 306 ? 20.803 -2.096 -2.701 1.00 96.19 306 LEU A C 1
ATOM 2439 O O . LEU A 1 306 ? 20.747 -2.081 -3.929 1.00 96.19 306 LEU A O 1
ATOM 2443 N N . TRP A 1 307 ? 20.087 -1.274 -1.931 1.00 95.62 307 TRP A N 1
ATOM 2444 C CA . TRP A 1 307 ? 19.184 -0.247 -2.449 1.00 95.62 307 TRP A CA 1
ATOM 2445 C C . TRP A 1 307 ? 19.924 0.766 -3.312 1.00 95.62 307 TRP A C 1
ATOM 2447 O O . TRP A 1 307 ? 19.533 1.006 -4.448 1.00 95.62 307 TRP A O 1
ATOM 2457 N N . SER A 1 308 ? 21.036 1.307 -2.811 1.00 94.19 308 SER A N 1
ATOM 2458 C CA . SER A 1 308 ? 21.829 2.298 -3.548 1.00 94.19 308 SER A CA 1
ATOM 2459 C C . SER A 1 308 ? 22.333 1.719 -4.870 1.00 94.19 308 SER A C 1
ATOM 2461 O O . SER A 1 308 ? 22.207 2.358 -5.909 1.00 94.19 308 SER A O 1
ATOM 2463 N N . LYS A 1 309 ? 22.812 0.467 -4.855 1.00 95.88 309 LYS A N 1
ATOM 2464 C CA . LYS A 1 309 ? 23.221 -0.237 -6.074 1.00 95.88 309 LYS A CA 1
ATOM 2465 C C . LYS A 1 309 ? 22.057 -0.413 -7.057 1.00 95.88 309 LYS A C 1
ATOM 2467 O O . LYS A 1 309 ? 22.240 -0.188 -8.248 1.00 95.88 309 LYS A O 1
ATOM 2472 N N . ALA A 1 310 ? 20.879 -0.801 -6.569 1.00 95.31 310 ALA A N 1
ATOM 2473 C CA . ALA A 1 310 ? 19.687 -0.966 -7.398 1.00 95.31 310 ALA A CA 1
ATOM 2474 C C . ALA A 1 310 ? 19.244 0.359 -8.041 1.00 95.31 310 ALA A C 1
ATOM 2476 O O . ALA A 1 310 ? 18.962 0.380 -9.236 1.00 95.31 310 ALA A O 1
ATOM 2477 N N . VAL A 1 311 ? 19.254 1.461 -7.283 1.00 93.12 311 VAL A N 1
ATOM 2478 C CA . VAL A 1 311 ? 18.950 2.806 -7.795 1.00 93.12 311 VAL A CA 1
ATOM 2479 C C . VAL A 1 311 ? 19.947 3.217 -8.878 1.00 93.12 311 VAL A C 1
ATOM 2481 O O . VAL A 1 311 ? 19.522 3.636 -9.950 1.00 93.12 311 VAL A O 1
ATOM 2484 N N . SER A 1 312 ? 21.255 3.044 -8.653 1.00 92.00 312 SER A N 1
ATOM 2485 C CA . SER A 1 312 ? 22.276 3.367 -9.662 1.00 92.00 312 SER A CA 1
ATOM 2486 C C . SER A 1 312 ? 22.092 2.561 -10.948 1.00 92.00 312 SER A C 1
ATOM 2488 O O . SER A 1 312 ? 22.067 3.138 -12.030 1.00 92.00 312 SER A O 1
ATOM 2490 N N . SER A 1 313 ? 21.886 1.244 -10.846 1.00 92.50 313 SER A N 1
ATOM 2491 C CA . SER A 1 313 ? 21.648 0.398 -12.023 1.00 92.50 313 SER A CA 1
ATOM 2492 C C . SER A 1 313 ? 20.354 0.754 -12.760 1.00 92.50 313 SER A C 1
ATOM 2494 O O . SER A 1 313 ? 20.294 0.643 -13.984 1.00 92.50 313 SER A O 1
ATOM 2496 N N . PHE A 1 314 ? 19.313 1.172 -12.037 1.00 91.81 314 PHE A N 1
ATOM 2497 C CA . PHE A 1 314 ? 18.076 1.643 -12.649 1.00 91.81 314 PHE A CA 1
ATOM 2498 C C . PHE A 1 314 ? 18.287 2.963 -13.399 1.00 91.81 314 PHE A C 1
ATOM 2500 O O . PHE A 1 314 ? 17.918 3.052 -14.566 1.00 91.81 314 PHE A O 1
ATOM 2507 N N . LEU A 1 315 ? 18.954 3.941 -12.779 1.00 88.81 315 LEU A N 1
ATOM 2508 C CA . LEU A 1 315 ? 19.283 5.224 -13.407 1.00 88.81 315 LEU A CA 1
ATOM 2509 C C . LEU A 1 315 ? 20.136 5.055 -14.666 1.00 88.81 315 LEU A C 1
ATOM 2511 O O . LEU A 1 315 ? 19.825 5.647 -15.694 1.00 88.81 315 LEU A O 1
ATOM 2515 N N . GLU A 1 316 ? 21.165 4.208 -14.620 1.00 89.06 316 GLU A N 1
ATOM 2516 C CA . GLU A 1 316 ? 21.994 3.905 -15.791 1.00 89.06 316 GLU A CA 1
ATOM 2517 C C . GLU A 1 316 ? 21.162 3.328 -16.945 1.00 89.06 316 GLU A C 1
ATOM 2519 O O . GLU A 1 316 ? 21.340 3.727 -18.098 1.00 89.06 316 GLU A O 1
ATOM 2524 N N . ALA A 1 317 ? 20.229 2.418 -16.648 1.00 88.50 317 ALA A N 1
ATOM 2525 C CA . ALA A 1 317 ? 19.338 1.845 -17.653 1.00 88.50 317 ALA A CA 1
ATOM 2526 C C . ALA A 1 317 ? 18.374 2.895 -18.239 1.00 88.50 317 ALA A C 1
ATOM 2528 O O . ALA A 1 317 ? 18.162 2.902 -19.453 1.00 88.50 317 ALA A O 1
ATOM 2529 N N . SER A 1 318 ? 17.842 3.795 -17.407 1.00 84.50 318 SER A N 1
ATOM 2530 C CA . SER A 1 318 ? 16.981 4.907 -17.836 1.00 84.50 318 SER A CA 1
ATOM 2531 C C . SER A 1 318 ? 17.727 5.908 -18.710 1.00 84.50 318 SER A C 1
ATOM 2533 O O . SER A 1 318 ? 17.273 6.203 -19.813 1.00 84.50 318 SER A O 1
ATOM 2535 N N . SER A 1 319 ? 18.923 6.344 -18.312 1.00 81.56 319 SER A N 1
ATOM 2536 C CA . SER A 1 319 ? 19.724 7.273 -19.117 1.00 81.56 319 SER A CA 1
ATOM 2537 C C . SER A 1 319 ? 20.182 6.656 -20.441 1.00 81.56 319 SER A C 1
ATOM 2539 O O . SER A 1 319 ? 20.172 7.328 -21.469 1.00 81.56 319 SER A O 1
ATOM 2541 N N . GLN A 1 320 ? 20.558 5.372 -20.459 1.00 77.69 320 GLN A N 1
ATOM 2542 C CA . GLN A 1 320 ? 20.879 4.676 -21.713 1.00 77.69 320 GLN A CA 1
ATOM 2543 C C . GLN A 1 320 ? 19.668 4.570 -22.634 1.00 77.69 320 GLN A C 1
ATOM 2545 O O . GLN A 1 320 ? 19.817 4.655 -23.855 1.00 77.69 320 GLN A O 1
ATOM 2550 N N . ALA A 1 321 ? 18.477 4.383 -22.063 1.00 70.69 321 ALA A N 1
ATOM 2551 C CA . ALA A 1 321 ? 17.264 4.432 -22.846 1.00 70.69 321 ALA A CA 1
ATOM 2552 C C . ALA A 1 321 ? 17.068 5.838 -23.435 1.00 70.69 321 ALA A C 1
ATOM 2554 O O . ALA A 1 321 ? 16.940 5.960 -24.644 1.00 70.69 321 ALA A O 1
ATOM 2555 N N . GLU A 1 322 ? 17.119 6.898 -22.637 1.00 67.00 322 GLU A N 1
ATOM 2556 C CA . GLU A 1 322 ? 16.902 8.276 -23.109 1.00 67.00 322 GLU A CA 1
ATOM 2557 C C . GLU A 1 322 ? 17.937 8.748 -24.148 1.00 67.00 322 GLU A C 1
ATOM 2559 O O . GLU A 1 322 ? 17.578 9.337 -25.169 1.00 67.00 322 GLU A O 1
ATOM 2564 N N . LEU A 1 323 ? 19.226 8.452 -23.951 1.00 57.78 323 LEU A N 1
ATOM 2565 C CA . LEU A 1 323 ? 20.286 8.829 -24.897 1.00 57.78 323 LEU A CA 1
ATOM 2566 C C . LEU A 1 323 ? 20.109 8.154 -26.264 1.00 57.78 323 LEU A C 1
ATOM 2568 O O . LEU A 1 323 ? 20.387 8.770 -27.292 1.00 57.78 323 LEU A O 1
ATOM 2572 N N . GLY A 1 324 ? 19.589 6.922 -26.292 1.00 56.53 324 GLY A N 1
ATOM 2573 C CA . GLY A 1 324 ? 19.242 6.227 -27.533 1.00 56.53 324 GLY A CA 1
ATOM 2574 C C . GLY A 1 324 ? 18.142 6.911 -28.362 1.00 56.53 324 GLY A C 1
ATOM 2575 O O . GLY A 1 324 ? 18.001 6.574 -29.540 1.00 56.53 324 GLY A O 1
ATOM 2576 N N . GLU A 1 325 ? 17.386 7.850 -27.776 1.00 55.97 325 GLU A N 1
ATOM 2577 C CA . GLU A 1 325 ? 16.429 8.727 -28.475 1.00 55.97 325 GLU A CA 1
ATOM 2578 C C . GLU A 1 325 ? 17.086 10.027 -28.955 1.00 55.97 325 GLU A C 1
ATOM 2580 O O . GLU A 1 325 ? 16.859 10.451 -30.086 1.00 55.97 325 GLU A O 1
ATOM 2585 N N . LEU A 1 326 ? 17.920 10.666 -28.123 1.00 51.22 326 LEU A N 1
ATOM 2586 C CA . LEU A 1 326 ? 18.526 11.963 -28.458 1.00 51.22 326 LEU A CA 1
ATOM 2587 C C . LEU A 1 326 ? 19.449 11.887 -29.675 1.00 51.22 326 LEU A C 1
ATOM 2589 O O . LEU A 1 326 ? 19.415 12.791 -30.504 1.00 51.22 326 LEU A O 1
ATOM 2593 N N . PHE A 1 327 ? 20.210 10.800 -29.825 1.00 44.91 327 PHE A N 1
ATOM 2594 C CA . PHE A 1 327 ? 21.028 10.584 -31.023 1.00 44.91 327 PHE A CA 1
ATOM 2595 C C . PHE A 1 327 ? 20.194 10.358 -32.297 1.00 44.91 327 PHE A C 1
ATOM 2597 O O . PHE A 1 327 ? 20.717 10.570 -33.383 1.00 44.91 327 PHE A O 1
ATOM 2604 N N . ARG A 1 328 ? 18.906 9.989 -32.191 1.00 48.50 328 ARG A N 1
ATOM 2605 C CA . ARG A 1 328 ? 18.017 9.780 -33.352 1.00 48.50 328 ARG A CA 1
ATOM 2606 C C . ARG A 1 328 ? 17.256 11.021 -33.795 1.00 48.50 328 ARG A C 1
ATOM 2608 O O . ARG A 1 328 ? 16.861 11.090 -34.945 1.00 48.50 328 ARG A O 1
ATOM 2615 N N . ASN A 1 329 ? 17.066 12.013 -32.927 1.00 50.41 329 ASN A N 1
ATOM 2616 C CA . ASN A 1 329 ? 16.444 13.285 -33.324 1.00 50.41 329 ASN A CA 1
ATOM 2617 C C . ASN A 1 329 ? 17.387 14.183 -34.160 1.00 50.41 329 ASN A C 1
ATOM 2619 O O . ASN A 1 329 ? 17.027 15.316 -34.472 1.00 50.41 329 ASN A O 1
ATOM 2623 N N . TRP A 1 330 ? 18.599 13.703 -34.464 1.00 36.50 330 TRP A N 1
ATOM 2624 C CA . TRP A 1 330 ? 19.660 14.417 -35.180 1.00 36.50 330 TRP A CA 1
ATOM 2625 C C . TRP A 1 330 ? 20.026 13.783 -36.541 1.00 36.50 330 TRP A C 1
ATOM 2627 O O . TRP A 1 330 ? 20.891 14.334 -37.222 1.00 36.50 330 TRP A O 1
ATOM 2637 N N . GLU A 1 331 ? 19.383 12.676 -36.939 1.00 34.06 331 GLU A N 1
ATOM 2638 C CA . GLU A 1 331 ? 19.483 12.045 -38.275 1.00 34.06 331 GLU A CA 1
ATOM 2639 C C . GLU A 1 331 ? 18.190 12.243 -39.078 1.00 34.06 331 GLU A C 1
ATOM 2641 O O . GLU A 1 331 ? 18.293 12.465 -40.305 1.00 34.06 331 GLU A O 1
#